Protein AF-A0A8S3VMH8-F1 (afdb_monomer)

Foldseek 3Di:
DVVVVVVVVVVVVVVDPVVVVVVVVVVVVVVVVVVVVVVVVVVVVVVVVVVVVVVVVVVVVVVVVVVVVVVVVVVVCVVCQVVLCVQQVGRDPPDSVVSVVVSVVVVVVVVVVLVVVLVVLVVVLVVLVVVLVVLVVVLVVLVVVLVVLVVVVVVLVCVLCVVPVPDDDPDDDLVVVLVVLVVLLVVLVVVLVVLVVLLVVLVVQLVQLPDPQRARPVPRHGDPDPVVSVVSSVVSVVVNVCSVVSNVVSVVSNVVSVVSSVSSVVCVVSVVVSCCSVVPVNVVSVVVSVVSVVSSVVSVVVSVVSVVVD

pLDDT: mean 81.46, std 13.37, range [35.28, 96.0]

Radius of gyration: 71.58 Å; Cα contacts (8 Å, |Δi|>4): 111; chains: 1; bounding box: 119×49×234 Å

Mean predicted aligned error: 16.76 Å

Sequence (310 aa):
MLLYKEHDLKSTEGTVDISKLKQEIDQLAKDKLELDAKISQLSSEMNRLHLQSSAQAQIDVLKKDKGSKEENIRRLKAKQEDTISYLLGHMPTTNIRTQIDDYVGKQTESVKTLRQEVHQSKNQLSTKEAEKKMISETLRKKEEDLKSKLFYLFITLKILTWKKIFSVCGSQNFDDGLLTFKDKMSQTQDTRGSLLGAEHFFKKYATDLEKDDPCCPLCHREFDTDQEVKELVIELKNKLRMVPAKLQKAEKDLDEFRKKYDSMMQLKPLKENISTLTSKEIPELKTKLKKLNEDIGTLRTTIEEVTILY

Nearest PDB structures (foldseek):
  5gox-assembly1_A  TM=8.127E-01  e=7.895E-09  Homo sapiens
  5gox-assembly1_B  TM=5.719E-01  e=3.401E-09  Homo sapiens
  6ixg-assembly2_B  TM=2.681E-01  e=1.877E-02  Homo sapiens
  5nnv-assembly1_A  TM=3.188E-01  e=2.347E-01  Bacillus subtilis subsp. subtilis str. 168
  8i21-assembly1_A  TM=3.639E-01  e=5.168E-01  Saccharomyces cerevisiae S288C

Structure (mmCIF, N/CA/C/O backbone):
data_AF-A0A8S3VMH8-F1
#
_entry.id   AF-A0A8S3VMH8-F1
#
loop_
_atom_site.group_PDB
_atom_site.id
_atom_site.type_symbol
_atom_site.label_atom_id
_atom_site.label_alt_id
_atom_site.label_comp_id
_atom_site.label_asym_id
_atom_site.label_entity_id
_atom_site.label_seq_id
_atom_site.pdbx_PDB_ins_code
_atom_site.Cartn_x
_atom_site.Cartn_y
_atom_site.Cartn_z
_atom_site.occupancy
_atom_site.B_iso_or_equiv
_atom_site.auth_seq_id
_atom_site.auth_comp_id
_atom_site.auth_asym_id
_atom_site.auth_atom_id
_atom_site.pdbx_PDB_model_num
ATOM 1 N N . MET A 1 1 ? -53.306 -17.664 150.635 1.00 48.81 1 MET A N 1
ATOM 2 C CA . MET A 1 1 ? -52.655 -17.146 149.408 1.00 48.81 1 MET A CA 1
ATOM 3 C C . MET A 1 1 ? -52.487 -18.204 148.303 1.00 48.81 1 MET A C 1
ATOM 5 O O . MET A 1 1 ? -52.435 -17.809 147.150 1.00 48.81 1 MET A O 1
ATOM 9 N N . LEU A 1 2 ? -52.462 -19.516 148.606 1.00 47.84 2 LEU A N 1
ATOM 10 C CA . LEU A 1 2 ? -52.445 -20.590 147.587 1.00 47.84 2 LEU A CA 1
ATOM 11 C C . LEU A 1 2 ? -53.835 -20.897 146.980 1.00 47.84 2 LEU A C 1
ATOM 13 O O . LEU A 1 2 ? -53.952 -21.002 145.768 1.00 47.84 2 LEU A O 1
ATOM 17 N N . LEU A 1 3 ? -54.902 -20.887 147.787 1.00 46.59 3 LEU A N 1
ATOM 18 C CA . LEU A 1 3 ? -56.281 -21.165 147.335 1.00 46.59 3 LEU A CA 1
ATOM 19 C C . LEU A 1 3 ? -56.866 -20.138 146.346 1.00 46.59 3 LEU A C 1
ATOM 21 O O . LEU A 1 3 ? -57.692 -20.484 145.510 1.00 46.59 3 LEU A O 1
ATOM 25 N N . TYR A 1 4 ? -56.431 -18.876 146.414 1.00 51.75 4 TYR A N 1
ATOM 26 C CA . TYR A 1 4 ? -56.925 -17.829 145.509 1.00 51.75 4 TYR A CA 1
ATOM 27 C C . TYR A 1 4 ? -56.328 -17.974 144.100 1.00 51.75 4 TYR A C 1
ATOM 29 O O . TYR A 1 4 ? -57.005 -17.726 143.109 1.00 51.75 4 TYR A O 1
ATOM 37 N N . LYS A 1 5 ? -55.083 -18.464 144.003 1.00 54.38 5 LYS A N 1
ATOM 38 C CA . LYS A 1 5 ? -54.441 -18.746 142.713 1.00 54.38 5 LYS A CA 1
ATOM 39 C C . LYS A 1 5 ? -55.021 -19.986 142.027 1.00 54.38 5 LYS A C 1
ATOM 41 O O . LYS A 1 5 ? -55.099 -19.991 140.808 1.00 54.38 5 LYS A O 1
ATOM 46 N N . GLU A 1 6 ? -55.463 -20.995 142.780 1.00 51.88 6 GLU A N 1
ATOM 47 C CA . GLU A 1 6 ? -56.147 -22.175 142.218 1.00 51.88 6 GLU A CA 1
ATOM 48 C C . GLU A 1 6 ? -57.567 -21.862 141.728 1.00 51.88 6 GLU A C 1
ATOM 50 O O . GLU A 1 6 ? -58.005 -22.421 140.723 1.00 51.88 6 GLU A O 1
ATOM 55 N N . HIS A 1 7 ? -58.281 -20.952 142.400 1.00 54.97 7 HIS A N 1
ATOM 56 C CA . HIS A 1 7 ? -59.616 -20.524 141.977 1.00 54.97 7 HIS A CA 1
ATOM 57 C C . HIS A 1 7 ? -59.572 -19.652 140.714 1.00 54.97 7 HIS A C 1
ATOM 59 O O . HIS A 1 7 ? -60.379 -19.854 139.807 1.00 54.97 7 HIS A O 1
ATOM 65 N N . ASP A 1 8 ? -58.602 -18.738 140.607 1.00 54.25 8 ASP A N 1
ATOM 66 C CA . ASP A 1 8 ? -58.406 -17.959 139.380 1.00 54.25 8 ASP A CA 1
ATOM 67 C C . ASP A 1 8 ? -57.932 -18.837 138.210 1.00 54.25 8 ASP A C 1
ATOM 69 O O . ASP A 1 8 ? -58.420 -18.664 137.094 1.00 54.25 8 ASP A O 1
ATOM 73 N N . LEU A 1 9 ? -57.078 -19.846 138.440 1.00 53.41 9 LEU A N 1
ATOM 74 C CA . LEU A 1 9 ? -56.698 -20.815 137.398 1.00 53.41 9 LEU A CA 1
ATOM 75 C C . LEU A 1 9 ? -57.910 -21.608 136.879 1.00 53.41 9 LEU A C 1
ATOM 77 O O . LEU A 1 9 ? -58.120 -21.670 135.671 1.00 53.41 9 LEU A O 1
ATOM 81 N N . LYS A 1 10 ? -58.766 -22.120 137.775 1.00 54.62 10 LYS A N 1
ATOM 82 C CA . LYS A 1 10 ? -59.996 -22.845 137.397 1.00 54.62 10 LYS A CA 1
ATOM 83 C C . LYS A 1 10 ? -61.040 -21.969 136.701 1.00 54.62 10 LYS A C 1
ATOM 85 O O . LYS A 1 10 ? -61.729 -22.437 135.799 1.00 54.62 10 LYS A O 1
ATOM 90 N N . SER A 1 11 ? -61.171 -20.708 137.114 1.00 51.59 11 SER A N 1
ATOM 91 C CA . SER A 1 11 ? -62.085 -19.741 136.489 1.00 51.59 11 SER A CA 1
ATOM 92 C C . SER A 1 11 ? -61.639 -19.385 135.063 1.00 51.59 11 SER A C 1
ATOM 94 O O . SER A 1 11 ? -62.459 -19.233 134.154 1.00 51.59 11 SER A O 1
ATOM 96 N N . THR A 1 12 ? -60.323 -19.338 134.840 1.00 53.34 12 THR A N 1
ATOM 97 C CA . THR A 1 12 ? -59.737 -19.073 133.519 1.00 53.34 12 THR A CA 1
ATOM 98 C C . THR A 1 12 ? -59.791 -20.311 132.605 1.00 53.34 12 THR A C 1
ATOM 100 O O . THR A 1 12 ? -60.032 -20.177 131.410 1.00 53.34 12 THR A O 1
ATOM 103 N N . GLU A 1 13 ? -59.666 -21.527 133.152 1.00 51.94 13 GLU A N 1
ATOM 104 C CA . GLU A 1 13 ? -59.845 -22.792 132.410 1.00 51.94 13 GLU A CA 1
ATOM 105 C C . GLU A 1 13 ? -61.302 -23.055 131.979 1.00 51.94 13 GLU A C 1
ATOM 107 O O . GLU A 1 13 ? -61.531 -23.736 130.983 1.00 51.94 13 GLU A O 1
ATOM 112 N N . GLY A 1 14 ? -62.296 -22.512 132.695 1.00 53.62 14 GLY A N 1
ATOM 113 C CA . GLY A 1 14 ? -63.722 -22.679 132.375 1.00 53.62 14 GLY A CA 1
ATOM 114 C C . GLY A 1 14 ? -64.309 -21.637 131.415 1.00 53.62 14 GLY A C 1
ATOM 115 O O . GLY A 1 14 ? -65.385 -21.855 130.861 1.00 53.62 14 GLY A O 1
ATOM 116 N N . THR A 1 15 ? -63.630 -20.504 131.214 1.00 52.06 15 THR A N 1
ATOM 117 C CA . THR A 1 15 ? -64.090 -19.406 130.337 1.00 52.06 15 THR A CA 1
ATOM 118 C C . THR A 1 15 ? -63.507 -19.472 128.927 1.00 52.06 15 THR A C 1
ATOM 120 O O . THR A 1 15 ? -64.010 -18.808 128.021 1.00 52.06 15 THR A O 1
ATOM 123 N N . VAL A 1 16 ? -62.493 -20.311 128.715 1.00 53.97 16 VAL A N 1
ATOM 124 C CA . VAL A 1 16 ? -61.847 -20.519 127.421 1.00 53.97 16 VAL A CA 1
ATOM 125 C C . VAL A 1 16 ? -62.053 -21.973 127.004 1.00 53.97 16 VAL A C 1
ATOM 127 O O . VAL A 1 16 ? -61.405 -22.878 127.518 1.00 53.97 16 VAL A O 1
ATOM 130 N N . ASP A 1 17 ? -62.958 -22.213 126.051 1.00 64.38 17 ASP A N 1
ATOM 131 C CA . ASP A 1 17 ? -63.138 -23.533 125.437 1.00 64.38 17 ASP A CA 1
ATOM 132 C C . ASP A 1 17 ? -61.966 -23.804 124.479 1.00 64.38 17 ASP A C 1
ATOM 134 O O . ASP A 1 17 ? -62.010 -23.526 123.277 1.00 64.38 17 ASP A O 1
ATOM 138 N N . ILE A 1 18 ? -60.872 -24.316 125.049 1.00 69.81 18 ILE A N 1
ATOM 139 C CA . ILE A 1 18 ? -59.618 -24.650 124.356 1.00 69.81 18 ILE A CA 1
ATOM 140 C C . ILE A 1 18 ? -59.875 -25.593 123.164 1.00 69.81 18 ILE A C 1
ATOM 142 O O . ILE A 1 18 ? -59.117 -25.580 122.193 1.00 69.81 18 ILE A O 1
ATOM 146 N N . SER A 1 19 ? -60.951 -26.389 123.208 1.00 72.44 19 SER A N 1
ATOM 147 C CA . SER A 1 19 ? -61.346 -27.293 122.125 1.00 72.44 19 SER A CA 1
ATOM 148 C C . SER A 1 19 ? -61.867 -26.530 120.904 1.00 72.44 19 SER A C 1
ATOM 150 O O . SER A 1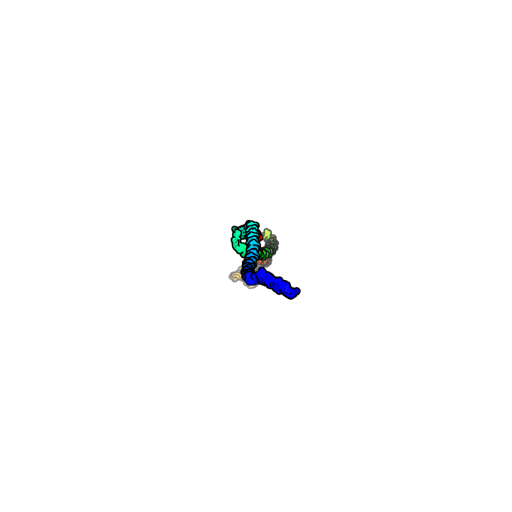 19 ? -61.402 -26.772 119.790 1.00 72.44 19 SER A O 1
ATOM 152 N N . LYS A 1 20 ? -62.760 -25.549 121.102 1.00 76.50 20 LYS A N 1
ATOM 153 C CA . LYS A 1 20 ? -63.252 -24.683 120.015 1.00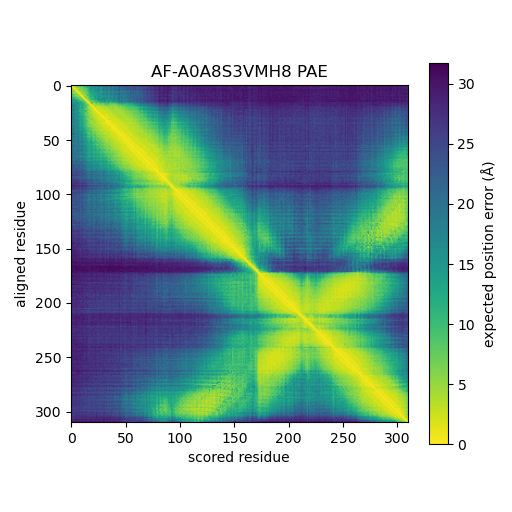 76.50 20 LYS A CA 1
ATOM 154 C C . LYS A 1 20 ? -62.144 -23.839 119.404 1.00 76.50 20 LYS A C 1
ATOM 156 O O . LYS A 1 20 ? -62.047 -23.777 118.185 1.00 76.50 20 LYS A O 1
ATOM 161 N N . LEU A 1 21 ? -61.274 -23.266 120.234 1.00 76.94 21 LEU A N 1
ATOM 162 C CA . LEU A 1 21 ? -60.111 -22.515 119.757 1.00 76.94 21 LEU A CA 1
ATOM 163 C C . LEU A 1 21 ? -59.153 -23.398 118.951 1.00 76.94 21 LEU A C 1
ATOM 165 O O . LEU A 1 21 ? -58.661 -22.957 117.922 1.00 76.94 21 LEU A O 1
ATOM 169 N N . LYS A 1 22 ? -58.920 -24.656 119.352 1.00 79.25 22 LYS A N 1
ATOM 170 C CA . LYS A 1 22 ? -58.145 -25.614 118.542 1.00 79.25 22 LYS A CA 1
ATOM 171 C C . LYS A 1 22 ? -58.797 -25.897 117.194 1.00 79.25 22 LYS A C 1
ATOM 173 O O . LYS A 1 22 ? -58.108 -25.913 116.185 1.00 79.25 22 LYS A O 1
ATOM 178 N N . GLN A 1 23 ? -60.110 -26.094 117.176 1.00 83.06 23 GLN A N 1
ATOM 179 C CA . GLN A 1 23 ? -60.855 -26.378 115.952 1.00 83.06 23 GLN A CA 1
ATOM 180 C C . GLN A 1 23 ? -60.863 -25.173 114.996 1.00 83.06 23 GLN A C 1
ATOM 182 O O . GLN A 1 23 ? -60.741 -25.335 113.785 1.00 83.06 23 GLN A O 1
ATOM 187 N N . GLU A 1 24 ? -60.947 -23.963 115.546 1.00 84.00 24 GLU A N 1
ATOM 188 C CA . GLU A 1 24 ? -60.850 -22.703 114.810 1.00 84.00 24 GLU A CA 1
ATOM 189 C C . GLU A 1 24 ? -59.421 -22.456 114.301 1.00 84.00 24 GLU A C 1
ATOM 191 O O . GLU A 1 24 ? -59.244 -22.056 113.155 1.00 84.00 24 GLU A O 1
ATOM 196 N N . ILE A 1 25 ? -58.395 -22.792 115.093 1.00 83.62 25 ILE A N 1
ATOM 197 C CA . ILE A 1 25 ? -56.987 -22.789 114.666 1.00 83.62 25 ILE A CA 1
ATOM 198 C C . ILE A 1 25 ? -56.756 -23.790 113.526 1.00 83.62 25 ILE A C 1
ATOM 200 O O . ILE A 1 25 ? -56.091 -23.442 112.555 1.00 83.62 25 ILE A O 1
ATOM 204 N N . ASP A 1 26 ? -57.314 -24.999 113.604 1.00 85.25 26 ASP A N 1
ATOM 205 C CA . ASP A 1 26 ? -57.190 -26.016 112.553 1.00 85.25 26 ASP A CA 1
ATOM 206 C C . ASP A 1 26 ? -57.908 -25.594 111.264 1.00 85.25 26 ASP A C 1
ATOM 208 O O . ASP A 1 26 ? -57.400 -25.821 110.161 1.00 85.25 26 ASP A O 1
ATOM 212 N N . GLN A 1 27 ? -59.072 -24.948 111.386 1.00 87.31 27 GLN A N 1
ATOM 213 C CA . GLN A 1 27 ? -59.798 -24.410 110.240 1.00 87.31 27 GLN A CA 1
ATOM 214 C C . GLN A 1 27 ? -59.041 -23.238 109.608 1.00 87.31 27 GLN A C 1
ATOM 216 O O . GLN A 1 27 ? -58.803 -23.250 108.405 1.00 87.31 27 GLN A O 1
ATOM 221 N N . LEU A 1 28 ? -58.562 -22.287 110.413 1.00 87.75 28 LEU A N 1
ATOM 222 C CA . LEU A 1 28 ? -57.719 -21.185 109.947 1.00 87.75 28 LEU A CA 1
ATOM 223 C C . LEU A 1 28 ? -56.406 -21.687 109.330 1.00 87.75 28 LEU A C 1
ATOM 225 O O . LEU A 1 28 ? -55.914 -21.097 108.371 1.00 87.75 28 LEU A O 1
ATOM 229 N N . ALA A 1 29 ? -55.837 -22.784 109.836 1.0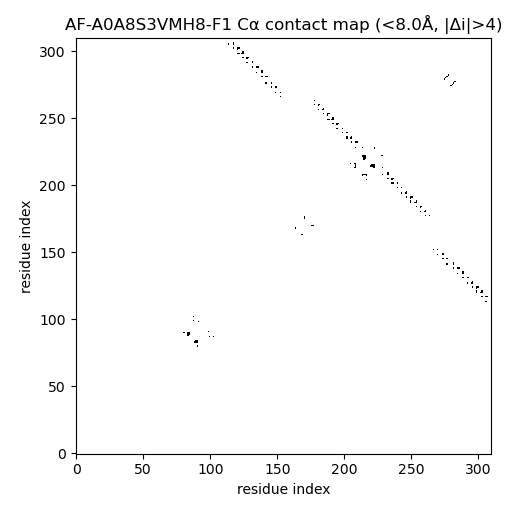0 86.81 29 ALA A N 1
ATOM 230 C CA . ALA A 1 29 ? -54.648 -23.410 109.264 1.00 86.81 29 ALA A CA 1
ATOM 231 C C . ALA A 1 29 ? -54.934 -24.056 107.899 1.00 86.81 29 ALA A C 1
ATOM 233 O O . ALA A 1 29 ? -54.113 -23.932 106.987 1.00 86.81 29 ALA A O 1
ATOM 234 N N . LYS A 1 30 ? -56.095 -24.701 107.727 1.00 90.88 30 LYS A N 1
ATOM 235 C CA . LYS A 1 30 ? -56.553 -25.203 106.420 1.00 90.88 30 LYS A CA 1
ATOM 236 C C . LYS A 1 30 ? -56.818 -24.072 105.435 1.00 90.88 30 LYS A C 1
ATOM 238 O O . LYS A 1 30 ? -56.320 -24.129 104.314 1.00 90.88 30 LYS A O 1
ATOM 243 N N . ASP A 1 31 ? -57.530 -23.038 105.866 1.00 90.69 31 ASP A N 1
ATOM 244 C CA . ASP A 1 31 ? -57.841 -21.879 105.032 1.00 90.69 31 ASP A CA 1
ATOM 245 C C . ASP A 1 31 ? -56.552 -21.158 104.615 1.00 90.69 31 ASP A C 1
ATOM 247 O O . ASP A 1 31 ? -56.398 -20.769 103.458 1.00 90.69 31 ASP A O 1
ATOM 251 N N . LYS A 1 32 ? -55.569 -21.059 105.522 1.00 91.56 32 LYS A N 1
ATOM 252 C CA . LYS A 1 32 ? -54.227 -20.559 105.208 1.00 91.56 32 LYS A CA 1
ATOM 253 C C . LYS A 1 32 ? -53.547 -21.400 104.126 1.00 91.56 32 LYS A C 1
ATOM 255 O O . LYS A 1 32 ? -53.026 -20.828 103.176 1.00 91.56 32 LYS A O 1
ATOM 260 N N . LEU A 1 33 ? -53.563 -22.731 104.239 1.00 91.88 33 LEU A N 1
ATOM 261 C CA . LEU A 1 33 ? -52.960 -23.618 103.236 1.00 91.88 33 LEU A CA 1
ATOM 262 C C . LEU A 1 33 ? -53.634 -23.484 101.861 1.00 91.88 33 LEU A C 1
ATOM 264 O O . LEU A 1 33 ? -52.945 -23.460 100.842 1.00 91.88 33 LEU A O 1
ATOM 268 N N . GLU A 1 34 ? -54.963 -23.365 101.814 1.00 92.56 34 GLU A N 1
ATOM 269 C CA . GLU A 1 34 ? -55.688 -23.134 100.558 1.00 92.56 34 GLU A CA 1
ATOM 270 C C . GLU A 1 34 ? -55.386 -21.762 99.948 1.00 92.56 34 GLU A C 1
ATOM 272 O O . GLU A 1 34 ? -55.219 -21.644 98.730 1.00 92.56 34 GLU A O 1
ATOM 277 N N . LEU A 1 35 ? -55.313 -20.719 100.777 1.00 92.06 35 LEU A N 1
ATOM 278 C CA . LEU A 1 35 ? -54.954 -19.375 100.333 1.00 92.06 35 LEU A CA 1
ATOM 279 C C . LEU A 1 35 ? -53.507 -19.328 99.831 1.00 92.06 35 LEU A C 1
ATOM 281 O O . LEU A 1 35 ? -53.274 -18.767 98.763 1.00 92.06 35 LEU A O 1
ATOM 285 N N . ASP A 1 36 ? -52.564 -19.978 100.514 1.00 92.31 36 ASP A N 1
ATOM 286 C CA . ASP A 1 36 ? -51.167 -20.090 100.076 1.00 92.31 36 ASP A CA 1
ATOM 287 C C . ASP A 1 36 ? -51.059 -20.836 98.730 1.00 92.31 36 ASP A C 1
ATOM 289 O O . ASP A 1 36 ? -50.327 -20.407 97.831 1.00 92.31 36 ASP A O 1
ATOM 293 N N . ALA A 1 37 ? -51.843 -21.904 98.529 1.00 92.00 37 ALA A N 1
ATOM 294 C CA . ALA A 1 37 ? -51.912 -22.617 97.251 1.00 92.00 37 ALA A CA 1
ATOM 295 C C . ALA A 1 37 ? -52.479 -21.734 96.121 1.00 92.00 37 ALA A C 1
ATOM 297 O O . ALA A 1 37 ? -51.910 -21.687 95.026 1.00 92.00 37 ALA A O 1
ATOM 298 N N . LYS A 1 38 ? -53.555 -20.978 96.391 1.00 93.50 38 LYS A N 1
ATOM 299 C CA . LYS A 1 38 ? -54.124 -20.004 95.440 1.00 93.50 38 LYS A CA 1
ATOM 300 C C . LYS A 1 38 ? -53.142 -18.880 95.116 1.00 93.50 38 LYS A C 1
ATOM 302 O O . LYS A 1 38 ? -53.016 -18.517 93.950 1.00 93.50 38 LYS A O 1
ATOM 307 N N . ILE A 1 39 ? -52.419 -18.355 96.106 1.00 92.25 39 ILE A N 1
ATOM 308 C CA . ILE A 1 39 ? -51.381 -17.332 95.908 1.00 92.25 39 ILE A CA 1
ATOM 309 C C . ILE A 1 39 ? -50.262 -17.877 95.018 1.00 92.25 39 ILE A C 1
ATOM 311 O O . ILE A 1 39 ? -49.816 -17.181 94.104 1.00 92.25 39 ILE A O 1
ATOM 315 N N . SER A 1 40 ? -49.835 -19.123 95.234 1.00 92.94 40 SER A N 1
ATOM 316 C CA . SER A 1 40 ? -48.813 -19.768 94.405 1.00 92.94 40 SER A CA 1
ATOM 317 C C . SER A 1 40 ? -49.269 -19.930 92.949 1.00 92.94 40 SER A C 1
ATOM 319 O O . SER A 1 40 ? -48.539 -19.567 92.022 1.00 92.94 40 SER A O 1
ATOM 321 N N . GLN A 1 41 ? -50.510 -20.382 92.731 1.00 93.62 41 GLN A N 1
ATOM 322 C CA . GLN A 1 41 ? -51.092 -20.506 91.392 1.00 93.62 41 GLN A CA 1
ATOM 323 C C . GLN A 1 41 ? -51.222 -19.144 90.697 1.00 93.62 41 GLN A C 1
ATOM 325 O O . GLN A 1 41 ? -50.772 -18.993 89.560 1.00 93.62 41 GLN A O 1
ATOM 330 N N . LEU A 1 42 ? -51.769 -18.140 91.388 1.00 93.06 42 LEU A N 1
ATOM 331 C CA . LEU A 1 42 ? -51.895 -16.777 90.865 1.00 93.06 42 LEU A CA 1
ATOM 332 C C . LEU A 1 42 ? -50.527 -16.163 90.551 1.00 93.06 42 LEU A C 1
ATOM 334 O O . LEU A 1 42 ? -50.380 -15.498 89.532 1.00 93.06 42 LEU A O 1
ATOM 338 N N . SER A 1 43 ? -49.503 -16.428 91.365 1.00 92.31 43 SER A N 1
ATOM 339 C CA . SER A 1 43 ? -48.131 -15.965 91.107 1.00 92.31 43 SER A CA 1
ATOM 340 C C . SER A 1 43 ? -47.535 -16.610 89.851 1.00 92.31 43 SER A C 1
ATOM 342 O O . SER A 1 43 ? -46.859 -15.944 89.066 1.00 92.31 43 SER A O 1
ATOM 344 N N . SER A 1 44 ? -47.808 -17.897 89.622 1.00 92.25 44 SER A N 1
ATOM 345 C CA . SER A 1 44 ? -47.405 -18.604 88.400 1.00 92.25 44 SER A CA 1
ATOM 346 C C . SER A 1 44 ? -48.108 -18.043 87.158 1.00 92.25 44 SER A C 1
ATOM 348 O O . SER A 1 44 ? -47.463 -17.761 86.144 1.00 92.25 44 SER A O 1
ATOM 350 N N . GLU A 1 45 ? -49.418 -17.795 87.244 1.00 94.12 45 GLU A N 1
ATOM 351 C CA . GLU A 1 45 ? -50.180 -17.160 86.166 1.00 94.12 45 GLU A CA 1
ATOM 352 C C . GLU A 1 45 ? -49.716 -15.726 85.895 1.00 94.12 45 GLU A C 1
ATOM 354 O O . GLU A 1 45 ? -49.560 -15.357 84.731 1.00 94.12 45 GLU A O 1
ATOM 359 N N . MET A 1 46 ? -49.416 -14.954 86.943 1.00 93.44 46 MET A N 1
ATOM 360 C CA . MET A 1 46 ? -48.852 -13.605 86.853 1.00 93.44 46 MET A CA 1
ATOM 361 C C . MET A 1 46 ? -47.509 -13.621 86.114 1.00 93.44 46 MET A C 1
ATOM 363 O O . MET A 1 46 ? -47.298 -12.838 85.189 1.00 93.44 46 MET A O 1
ATOM 367 N N . ASN A 1 47 ? -46.617 -14.555 86.454 1.00 93.25 47 ASN A N 1
ATOM 368 C CA . ASN A 1 47 ? -45.338 -14.718 85.762 1.00 93.25 47 ASN A CA 1
ATOM 369 C C . ASN A 1 47 ? -45.529 -15.100 84.289 1.00 93.25 47 ASN A C 1
ATOM 371 O O . ASN A 1 47 ? -44.876 -14.531 83.411 1.00 93.25 47 ASN A O 1
ATOM 375 N N . ARG A 1 48 ? -46.457 -16.016 83.990 1.00 93.56 48 ARG A N 1
ATOM 376 C CA . ARG A 1 48 ? -46.789 -16.386 82.607 1.00 93.56 48 ARG A CA 1
ATOM 377 C C . ARG A 1 48 ? -47.335 -15.192 81.819 1.00 93.56 48 ARG A C 1
ATOM 379 O O . ARG A 1 48 ? -46.916 -14.979 80.682 1.00 93.56 48 ARG A O 1
ATOM 386 N N . LEU A 1 49 ? -48.219 -14.399 82.424 1.00 94.38 49 LEU A N 1
ATOM 387 C CA . LEU A 1 49 ? -48.752 -13.169 81.835 1.00 94.38 49 LEU A CA 1
ATOM 388 C C . LEU A 1 49 ? -47.650 -12.134 81.596 1.00 94.38 49 LEU A C 1
ATOM 390 O O . LEU A 1 49 ? -47.629 -11.512 80.537 1.00 94.38 49 LEU A O 1
ATOM 394 N N . HIS A 1 50 ? -46.699 -11.985 82.519 1.00 93.31 50 HIS A N 1
ATOM 395 C CA . HIS A 1 50 ? -45.539 -11.116 82.320 1.00 93.31 50 HIS A CA 1
ATOM 396 C C . HIS A 1 50 ? -44.670 -11.563 81.139 1.00 93.31 50 HIS A C 1
ATOM 398 O O . HIS A 1 50 ? -44.312 -10.727 80.306 1.00 93.31 50 HIS A O 1
ATOM 404 N N . LEU A 1 51 ? -44.374 -12.862 81.012 1.00 93.62 51 LEU A N 1
ATOM 405 C CA . LEU A 1 51 ? -43.652 -13.398 79.851 1.00 93.62 51 LEU A CA 1
ATOM 406 C C . LEU A 1 51 ? -44.415 -13.157 78.543 1.00 93.62 51 LEU A C 1
ATOM 408 O O . LEU A 1 51 ? -43.821 -12.715 77.560 1.00 93.62 51 LEU A O 1
ATOM 412 N N . GLN A 1 52 ? -45.725 -13.407 78.533 1.00 94.56 52 GLN A N 1
ATOM 413 C CA . GLN A 1 52 ? -46.565 -13.181 77.358 1.00 94.56 52 GLN A CA 1
ATOM 414 C C . GLN A 1 52 ? -46.619 -11.696 76.977 1.00 94.56 52 GLN A C 1
ATOM 416 O O . GLN A 1 52 ? -46.503 -11.365 75.800 1.00 94.56 52 GLN A O 1
ATOM 421 N N . SER A 1 53 ? -46.743 -10.801 77.958 1.00 94.56 53 SER A N 1
ATOM 422 C CA . SER A 1 53 ? -46.735 -9.350 77.749 1.00 94.56 53 SER A CA 1
ATOM 423 C C . SER A 1 53 ? -45.397 -8.871 77.176 1.00 94.56 53 SER A C 1
ATOM 425 O O . SER A 1 53 ? -45.368 -8.108 76.211 1.00 94.56 53 SER A O 1
ATOM 427 N N . SER A 1 54 ? -44.279 -9.398 77.687 1.00 93.69 54 SER A N 1
ATOM 428 C CA . SER A 1 54 ? -42.940 -9.127 77.149 1.00 93.69 54 SER A CA 1
ATOM 429 C C . SER A 1 54 ? -42.791 -9.605 75.697 1.00 93.69 54 SER A C 1
ATOM 431 O O . SER A 1 54 ? -42.335 -8.852 74.836 1.00 93.69 54 SER A O 1
ATOM 433 N N . ALA A 1 55 ? -43.245 -10.825 75.388 1.00 93.69 55 ALA A N 1
ATOM 434 C CA . ALA A 1 55 ? -43.235 -11.354 74.025 1.00 93.69 55 ALA A CA 1
ATOM 435 C C . ALA A 1 55 ? -44.126 -10.533 73.077 1.00 93.69 55 ALA A C 1
ATOM 437 O O . ALA A 1 55 ? -43.733 -10.248 71.945 1.00 93.69 55 ALA A O 1
ATOM 438 N N . GLN A 1 56 ? -45.299 -10.099 73.543 1.00 94.88 56 GLN A N 1
ATOM 439 C CA . GLN A 1 56 ? -46.202 -9.250 72.770 1.00 94.88 56 GLN A CA 1
ATOM 440 C C . GLN A 1 56 ? -45.559 -7.894 72.456 1.00 94.88 56 GLN A C 1
ATOM 442 O O . GLN A 1 56 ? -45.566 -7.470 71.301 1.00 94.88 56 GLN A O 1
ATOM 447 N N . ALA A 1 57 ? -44.913 -7.266 73.443 1.00 94.81 57 ALA A N 1
ATOM 448 C CA . ALA A 1 57 ? -44.170 -6.028 73.233 1.00 94.81 57 ALA A CA 1
ATOM 449 C C . ALA A 1 57 ? -43.049 -6.201 72.190 1.00 94.81 57 ALA A C 1
ATOM 451 O O . ALA A 1 57 ? -42.879 -5.344 71.322 1.00 94.81 57 ALA A O 1
ATOM 452 N N . GLN A 1 58 ? -42.321 -7.326 72.210 1.00 95.19 58 GLN A N 1
ATOM 453 C CA . GLN A 1 58 ? -41.307 -7.629 71.190 1.00 95.19 58 GLN A CA 1
ATOM 454 C C . GLN A 1 58 ? -41.912 -7.795 69.790 1.00 95.19 58 GLN A C 1
ATOM 456 O O . GLN A 1 58 ? -41.366 -7.272 68.818 1.00 95.19 58 GLN A O 1
ATOM 461 N N . ILE A 1 59 ? -43.052 -8.482 69.671 1.00 96.00 59 ILE A N 1
ATOM 462 C CA . ILE A 1 59 ? -43.768 -8.630 68.397 1.00 96.00 59 ILE A CA 1
ATOM 463 C C . ILE A 1 59 ? -44.194 -7.264 67.857 1.00 96.00 59 ILE A C 1
ATOM 465 O O . ILE A 1 59 ? -44.047 -7.009 66.661 1.00 96.00 59 ILE A O 1
ATOM 469 N N . ASP A 1 60 ? -44.698 -6.381 68.715 1.00 95.31 60 ASP A N 1
ATOM 470 C CA . ASP A 1 60 ? -45.160 -5.057 68.302 1.00 95.31 60 ASP A CA 1
ATOM 471 C C . ASP A 1 60 ? -43.997 -4.175 67.829 1.00 95.31 60 ASP A C 1
ATOM 473 O O . ASP A 1 60 ? -44.109 -3.503 66.798 1.00 95.31 60 ASP A O 1
ATOM 477 N N . VAL A 1 61 ? -42.840 -4.258 68.498 1.00 95.50 61 VAL A N 1
ATOM 478 C CA . VAL A 1 61 ? -41.595 -3.628 68.030 1.00 95.50 61 VAL A CA 1
ATOM 479 C C . VAL A 1 61 ? -41.196 -4.174 66.657 1.00 95.50 61 VAL A C 1
ATOM 481 O O . VAL A 1 61 ? -40.994 -3.389 65.731 1.00 95.50 61 VAL A O 1
ATOM 484 N N . LEU A 1 62 ? -41.150 -5.499 66.477 1.00 96.00 62 LEU A N 1
ATOM 485 C CA . LEU A 1 62 ? -40.769 -6.125 65.203 1.00 96.00 62 LEU A CA 1
ATOM 486 C C . LEU A 1 62 ? -41.748 -5.805 64.065 1.00 96.00 62 LEU A C 1
ATOM 488 O O . LEU A 1 62 ? -41.322 -5.593 62.930 1.00 96.00 62 LEU A O 1
ATOM 492 N N . LYS A 1 63 ? -43.055 -5.733 64.342 1.00 95.88 63 LYS A N 1
ATOM 493 C CA . LYS A 1 63 ? -44.072 -5.330 63.357 1.00 95.88 63 LYS A CA 1
ATOM 494 C C . LYS A 1 63 ? -43.879 -3.887 62.913 1.00 95.88 63 LYS A C 1
ATOM 496 O O . LYS A 1 63 ? -43.941 -3.609 61.715 1.00 95.88 63 LYS A O 1
ATOM 501 N N . LYS A 1 64 ? -43.621 -2.978 63.858 1.00 95.88 64 LYS A N 1
ATOM 502 C CA . LYS A 1 64 ? -43.322 -1.577 63.547 1.00 95.88 64 LYS A CA 1
ATOM 503 C C . LYS A 1 64 ? -42.049 -1.463 62.708 1.00 95.88 64 LYS A C 1
ATOM 505 O O . LYS A 1 64 ? -42.034 -0.728 61.721 1.00 95.88 64 LYS A O 1
ATOM 510 N N . ASP A 1 65 ? -41.019 -2.228 63.056 1.00 95.50 65 ASP A N 1
ATOM 511 C CA . ASP A 1 65 ? -39.742 -2.239 62.341 1.00 95.50 65 ASP A CA 1
ATOM 512 C C . ASP A 1 65 ? -39.890 -2.798 60.916 1.00 95.50 65 ASP A C 1
ATOM 514 O O . ASP A 1 65 ? -39.393 -2.209 59.954 1.00 95.50 65 ASP A O 1
ATOM 518 N N . LYS A 1 66 ? -40.669 -3.876 60.749 1.00 95.88 66 LYS A N 1
ATOM 519 C CA . LYS A 1 66 ? -41.057 -4.417 59.439 1.00 95.88 66 LYS A CA 1
ATOM 520 C C . LYS A 1 66 ? -41.779 -3.366 58.594 1.00 95.88 66 LYS A C 1
ATOM 522 O O . LYS A 1 66 ? -41.372 -3.137 57.459 1.00 95.88 66 LYS A O 1
ATOM 527 N N . GLY A 1 67 ? -42.802 -2.707 59.143 1.00 94.88 67 GLY A N 1
ATOM 528 C CA . GLY A 1 67 ? -43.558 -1.677 58.425 1.00 94.88 67 GLY A CA 1
ATOM 529 C C . GLY A 1 67 ? -42.682 -0.496 57.999 1.00 94.88 67 GLY A C 1
ATOM 530 O O . GLY A 1 67 ? -42.760 -0.047 56.858 1.00 94.88 67 GLY A O 1
ATOM 531 N N . SER A 1 68 ? -41.781 -0.048 58.879 1.00 95.25 68 SER A N 1
ATOM 532 C CA . SER A 1 68 ? -40.784 0.986 58.568 1.00 95.25 68 SER A CA 1
ATOM 533 C C . SER A 1 68 ? -39.857 0.562 57.421 1.00 95.25 68 SER A C 1
ATOM 535 O O . SER A 1 68 ? -39.627 1.323 56.479 1.00 95.25 68 SER A O 1
ATOM 537 N N . LYS A 1 69 ? -39.361 -0.682 57.440 1.00 94.81 69 LYS A N 1
ATOM 538 C CA . LYS A 1 69 ? -38.508 -1.223 56.371 1.00 94.81 69 LYS A CA 1
ATOM 539 C C . LYS A 1 69 ? -39.253 -1.372 55.043 1.00 94.81 69 LYS A C 1
ATOM 541 O O . LYS A 1 69 ? -38.699 -1.003 54.012 1.00 94.81 69 LYS A O 1
ATOM 546 N N . GLU A 1 70 ? -40.491 -1.858 55.047 1.00 92.50 70 GLU A N 1
ATOM 547 C CA . GLU A 1 70 ? -41.325 -1.972 53.839 1.00 92.50 70 GLU A CA 1
ATOM 548 C C . GLU A 1 70 ? -41.630 -0.606 53.216 1.00 92.50 70 GLU A C 1
ATOM 550 O O . GLU A 1 70 ? -41.603 -0.448 51.994 1.00 92.50 70 GLU A O 1
ATOM 555 N N . GLU A 1 71 ? -41.886 0.397 54.052 1.00 93.44 71 GLU A N 1
ATOM 556 C CA . GLU A 1 71 ? -42.107 1.771 53.619 1.00 93.44 71 GLU A CA 1
ATOM 557 C C . GLU A 1 71 ? -40.834 2.392 53.023 1.00 93.44 71 GLU A C 1
ATOM 559 O O . GLU A 1 71 ? -40.874 2.983 51.943 1.00 93.44 71 GLU A O 1
ATOM 564 N N . ASN A 1 72 ? -39.678 2.176 53.656 1.00 93.56 72 ASN A N 1
ATOM 565 C CA . ASN A 1 72 ? -38.387 2.592 53.106 1.00 93.56 72 ASN A CA 1
ATOM 566 C C . ASN A 1 72 ? -38.094 1.921 51.756 1.00 93.56 72 ASN A C 1
ATOM 568 O O . ASN A 1 72 ? -37.650 2.591 50.824 1.00 93.56 72 ASN A O 1
ATOM 572 N N . ILE A 1 73 ? -38.383 0.621 51.617 1.00 88.06 73 ILE A N 1
ATOM 573 C CA . ILE A 1 73 ? -38.242 -0.100 50.344 1.00 88.06 73 ILE A CA 1
ATOM 574 C C . ILE A 1 73 ? -39.150 0.515 49.275 1.00 88.06 73 ILE A C 1
ATOM 576 O O . ILE A 1 73 ? -38.690 0.737 48.157 1.00 88.06 73 ILE A O 1
ATOM 580 N N . ARG A 1 74 ? -40.413 0.823 49.597 1.00 88.69 74 ARG A N 1
ATOM 581 C CA . ARG A 1 74 ? -41.336 1.473 48.653 1.00 88.69 74 ARG A CA 1
ATOM 582 C C . ARG A 1 74 ? -40.834 2.839 48.202 1.00 88.69 74 ARG A C 1
ATOM 584 O O . ARG A 1 74 ? -40.802 3.088 47.000 1.00 88.69 74 ARG A O 1
ATOM 591 N N . ARG A 1 75 ? -40.377 3.689 49.127 1.00 92.12 75 ARG A N 1
ATOM 592 C CA . ARG A 1 75 ? -39.823 5.011 48.782 1.00 92.12 75 ARG A CA 1
ATOM 593 C C . ARG A 1 75 ? -38.579 4.910 47.909 1.00 92.12 75 ARG A C 1
ATOM 595 O O . ARG A 1 75 ? -38.462 5.661 46.948 1.00 92.12 75 ARG A O 1
ATOM 602 N N . LEU A 1 76 ? -37.669 3.985 48.220 1.00 88.00 76 LEU A N 1
ATOM 603 C CA . LEU A 1 76 ? -36.470 3.748 47.410 1.00 88.00 76 LEU A CA 1
ATOM 604 C C . LEU A 1 76 ? -36.812 3.205 46.020 1.00 88.00 76 LEU A C 1
ATOM 606 O O . LEU A 1 76 ? -36.187 3.610 45.050 1.00 88.00 76 LEU A O 1
ATOM 610 N N . LYS A 1 77 ? -37.804 2.314 45.903 1.00 85.56 77 LYS A N 1
ATOM 611 C CA . LYS A 1 77 ? -38.264 1.828 44.596 1.00 85.56 77 LYS A CA 1
ATOM 612 C C . LYS A 1 77 ? -38.850 2.960 43.760 1.00 85.56 77 LYS A C 1
ATOM 614 O O . LYS A 1 77 ? -38.380 3.153 42.652 1.00 85.56 77 LYS A O 1
ATOM 619 N N . ALA A 1 78 ? -39.788 3.731 44.312 1.00 87.31 78 ALA A N 1
ATOM 620 C CA . ALA A 1 78 ? -40.440 4.831 43.598 1.00 87.31 78 ALA A CA 1
ATOM 621 C C . ALA A 1 78 ? -39.443 5.914 43.158 1.00 87.31 78 ALA A C 1
ATOM 623 O O . ALA A 1 78 ? -39.508 6.414 42.044 1.00 87.31 78 ALA A O 1
ATOM 624 N N . LYS A 1 79 ? -38.470 6.253 44.013 1.00 90.38 79 LYS A N 1
ATOM 625 C CA . LYS A 1 79 ? -37.463 7.273 43.694 1.00 90.38 79 LYS A CA 1
ATOM 626 C C . LYS A 1 79 ? -36.493 6.841 42.582 1.00 90.38 79 LYS A C 1
ATOM 628 O O . LYS A 1 79 ? -35.950 7.701 41.894 1.00 90.38 79 LYS A O 1
ATOM 633 N N . GLN A 1 80 ? -36.263 5.541 42.406 1.00 86.88 80 GLN A N 1
ATOM 634 C CA . GLN A 1 80 ? -35.344 4.998 41.400 1.00 86.88 80 GLN A CA 1
ATOM 635 C C . GLN A 1 80 ? -36.069 4.379 40.196 1.00 86.88 80 GLN A C 1
ATOM 637 O O . GLN A 1 80 ? -35.404 3.911 39.273 1.00 86.88 80 GLN A O 1
ATOM 642 N N . GLU A 1 81 ? -37.402 4.368 40.197 1.00 86.69 81 GLU A N 1
ATOM 643 C CA . GLU A 1 81 ? -38.233 3.703 39.193 1.00 86.69 81 GLU A CA 1
ATOM 644 C C . GLU A 1 81 ? -37.968 4.237 37.788 1.00 86.69 81 GLU A C 1
ATOM 646 O O . GLU A 1 81 ? -37.718 3.442 36.883 1.00 86.69 81 GLU A O 1
ATOM 651 N N . ASP A 1 82 ? -37.919 5.560 37.628 1.00 88.44 82 ASP A N 1
ATOM 652 C CA . ASP A 1 82 ? -37.635 6.199 36.341 1.00 88.44 82 ASP A CA 1
ATOM 653 C C . ASP A 1 82 ? -36.246 5.814 35.820 1.00 88.44 82 ASP A C 1
ATOM 655 O O . ASP A 1 82 ? -36.089 5.429 34.664 1.00 88.44 82 ASP A O 1
ATOM 659 N N . THR A 1 83 ? -35.228 5.847 36.685 1.00 86.75 83 THR A N 1
ATOM 660 C CA . THR A 1 83 ? -33.844 5.521 36.313 1.00 86.75 83 THR A CA 1
ATOM 661 C C . THR A 1 83 ? -33.691 4.052 35.930 1.00 86.75 83 THR A C 1
ATOM 663 O O . THR A 1 83 ? -33.040 3.730 34.938 1.00 86.75 83 THR A O 1
ATOM 666 N N . ILE A 1 84 ? -34.275 3.143 36.712 1.00 86.94 84 ILE A N 1
ATOM 667 C CA . ILE A 1 84 ? -34.196 1.704 36.441 1.00 86.94 84 ILE A CA 1
ATOM 668 C C . ILE A 1 84 ? -35.002 1.365 35.187 1.00 86.94 84 ILE A C 1
ATOM 670 O O . ILE A 1 84 ? -34.520 0.602 34.353 1.00 86.94 84 ILE A O 1
ATOM 674 N N . SER A 1 85 ? -36.177 1.970 35.008 1.00 87.69 85 SER A N 1
ATOM 675 C CA . SER A 1 85 ? -36.997 1.783 33.808 1.00 87.69 85 SER A CA 1
ATOM 676 C C . SER A 1 85 ? -36.325 2.358 32.564 1.00 87.69 85 SER A C 1
ATOM 678 O O . SER A 1 85 ? -36.417 1.756 31.502 1.00 87.69 85 SER A O 1
ATOM 680 N N . TYR A 1 86 ? -35.584 3.461 32.686 1.00 87.56 86 TYR A N 1
ATOM 681 C CA . TYR A 1 86 ? -34.763 3.992 31.598 1.00 87.56 86 TYR A CA 1
ATOM 682 C C . TYR A 1 86 ? -33.639 3.024 31.193 1.00 87.56 86 TYR A C 1
ATOM 684 O O . TYR A 1 86 ? -33.409 2.810 30.006 1.00 87.56 86 TYR A O 1
ATOM 692 N N . LEU A 1 87 ? -32.954 2.407 32.163 1.00 86.25 87 LEU A N 1
ATOM 693 C CA . LEU A 1 87 ? -31.825 1.504 31.898 1.00 86.25 87 LEU A CA 1
ATOM 694 C C . LEU A 1 87 ? -32.256 0.105 31.428 1.00 86.25 87 LEU A C 1
ATOM 696 O O . LEU A 1 87 ? -31.642 -0.457 30.525 1.00 86.25 87 LEU A O 1
ATOM 700 N N . LEU A 1 88 ? -33.278 -0.478 32.060 1.00 85.50 88 LEU A N 1
ATOM 701 C CA . LEU A 1 88 ? -33.716 -1.865 31.844 1.00 85.50 88 LEU A CA 1
ATOM 702 C C . LEU A 1 88 ? -35.001 -1.978 31.006 1.00 85.50 88 LEU A C 1
ATOM 704 O O . LEU A 1 88 ? -35.469 -3.089 30.749 1.00 85.50 88 LEU A O 1
ATOM 708 N N . GLY A 1 89 ? -35.627 -0.858 30.639 1.00 85.00 89 GLY A N 1
ATOM 709 C CA . GLY A 1 89 ? -36.920 -0.808 29.945 1.00 85.00 89 GLY A CA 1
ATOM 710 C C . GLY A 1 89 ? -38.137 -1.141 30.819 1.00 85.00 89 GLY A C 1
ATOM 711 O O . GLY A 1 89 ? -39.268 -1.001 30.364 1.00 85.00 89 GLY A O 1
ATOM 712 N N . HIS A 1 90 ? -37.929 -1.601 32.057 1.00 83.94 90 HIS A N 1
ATOM 713 C CA . HIS A 1 90 ? -38.983 -1.955 33.008 1.00 83.94 90 HIS A CA 1
ATOM 714 C C . HIS A 1 90 ? -38.449 -1.966 34.451 1.00 83.94 90 HIS A C 1
ATOM 716 O O . HIS A 1 90 ? -37.246 -2.126 34.667 1.00 83.94 90 HIS A O 1
ATOM 722 N N . MET A 1 91 ? -39.341 -1.845 35.441 1.00 81.19 91 MET A N 1
ATOM 723 C CA . MET A 1 91 ? -39.004 -1.964 36.865 1.00 81.19 91 MET A CA 1
ATOM 724 C C . MET A 1 91 ? -39.133 -3.426 37.336 1.00 81.19 91 MET A C 1
ATOM 726 O O . MET A 1 91 ? -40.248 -3.958 37.383 1.00 81.19 91 MET A O 1
ATOM 730 N N . PRO A 1 92 ? -38.037 -4.102 37.726 1.00 81.12 92 PRO A N 1
ATOM 731 C CA . PRO A 1 92 ? -38.104 -5.493 38.154 1.00 81.12 92 PRO A CA 1
ATOM 732 C C . PRO A 1 92 ? -38.805 -5.643 39.509 1.00 81.12 92 PRO A C 1
ATOM 734 O O . PRO A 1 92 ? -38.523 -4.929 40.476 1.00 81.12 92 PRO A O 1
ATOM 737 N N . THR A 1 93 ? -39.692 -6.630 39.623 1.00 77.69 93 THR A N 1
ATOM 738 C CA . THR A 1 93 ? -40.437 -6.911 40.863 1.00 77.69 93 THR A CA 1
ATOM 739 C C . THR A 1 93 ? -39.589 -7.647 41.906 1.00 77.69 93 THR A C 1
ATOM 741 O O . THR A 1 93 ? -39.729 -7.388 43.107 1.00 77.69 93 THR A O 1
ATOM 744 N N . THR A 1 94 ? -38.649 -8.486 41.458 1.00 78.88 94 THR A N 1
ATOM 745 C CA . THR A 1 94 ? -37.706 -9.266 42.281 1.00 78.88 94 THR A CA 1
ATOM 746 C C . THR A 1 94 ? -36.301 -9.268 41.672 1.00 78.88 94 THR A C 1
ATOM 748 O O . THR A 1 94 ? -36.155 -9.146 40.461 1.00 78.88 94 THR A O 1
ATOM 751 N N . ASN A 1 95 ? -35.264 -9.445 42.500 1.00 82.94 95 ASN A N 1
ATOM 752 C CA . ASN A 1 95 ? -33.859 -9.573 42.069 1.00 82.94 95 ASN A CA 1
ATOM 753 C C . ASN A 1 95 ? -33.317 -8.398 41.226 1.00 82.94 95 ASN A C 1
ATOM 755 O O . ASN A 1 95 ? -32.484 -8.597 40.346 1.00 82.94 95 ASN A O 1
ATOM 759 N N . ILE A 1 96 ? -33.739 -7.165 41.542 1.00 83.56 96 ILE A N 1
ATOM 760 C CA . ILE A 1 96 ? -33.281 -5.919 40.888 1.00 83.56 96 ILE A CA 1
ATOM 761 C C . ILE A 1 96 ? -31.749 -5.862 40.797 1.00 83.56 96 ILE A C 1
ATOM 763 O O . ILE A 1 96 ? -31.204 -5.477 39.768 1.00 83.56 96 ILE A O 1
ATOM 767 N N . ARG A 1 97 ? -31.054 -6.295 41.858 1.00 85.88 97 ARG A N 1
ATOM 768 C CA . ARG A 1 97 ? -29.590 -6.323 41.905 1.00 85.88 97 ARG A CA 1
ATOM 769 C C . ARG A 1 97 ? -28.989 -7.147 40.763 1.00 85.88 97 ARG A C 1
ATOM 771 O O . ARG A 1 97 ? -28.164 -6.623 40.034 1.00 85.88 97 ARG A O 1
ATOM 778 N N . THR A 1 98 ? -29.429 -8.392 40.589 1.00 88.94 98 THR A N 1
ATOM 779 C CA . THR A 1 98 ? -28.893 -9.292 39.558 1.00 88.94 98 THR A CA 1
ATOM 780 C C . THR A 1 98 ? -29.141 -8.748 38.156 1.00 88.94 98 THR A C 1
ATOM 782 O O . THR A 1 98 ? -28.239 -8.776 37.335 1.00 88.94 98 THR A O 1
ATOM 785 N N . GLN A 1 99 ? -30.324 -8.184 37.888 1.00 86.94 99 GLN A N 1
ATOM 786 C CA . GLN A 1 99 ? -30.611 -7.614 36.567 1.00 86.94 99 GLN A CA 1
ATOM 787 C C . GLN A 1 99 ? -29.759 -6.378 36.254 1.00 86.94 99 GLN A C 1
ATOM 789 O O . GLN A 1 99 ? -29.320 -6.206 35.118 1.00 86.94 99 GLN A O 1
ATOM 794 N N . ILE A 1 100 ? -29.508 -5.527 37.255 1.00 86.81 100 ILE A N 1
ATOM 795 C CA . ILE A 1 100 ? -28.593 -4.391 37.107 1.00 86.81 100 ILE A CA 1
ATOM 796 C C . ILE A 1 100 ? -27.160 -4.891 36.903 1.00 86.81 100 ILE A C 1
ATOM 798 O O . ILE A 1 100 ? -26.492 -4.407 35.994 1.00 86.81 100 ILE A O 1
ATOM 802 N N . ASP A 1 101 ? -26.701 -5.867 37.690 1.00 89.25 101 ASP A N 1
ATOM 803 C CA . ASP A 1 101 ? -25.360 -6.450 37.559 1.00 89.25 101 ASP A CA 1
ATOM 804 C C . ASP A 1 101 ? -25.167 -7.088 36.167 1.00 89.25 101 ASP A C 1
ATOM 806 O O . ASP A 1 101 ? -24.146 -6.855 35.520 1.00 89.25 101 ASP A O 1
ATOM 810 N N . ASP A 1 102 ? -26.173 -7.801 35.649 1.00 89.75 102 ASP A N 1
ATOM 811 C CA . ASP A 1 102 ? -26.165 -8.378 34.300 1.00 89.75 102 ASP A CA 1
ATOM 812 C C . ASP A 1 102 ? -26.135 -7.297 33.211 1.00 89.75 102 ASP A C 1
ATOM 814 O O . ASP A 1 102 ? -25.405 -7.422 32.226 1.00 89.75 102 ASP A O 1
ATOM 818 N N . TYR A 1 103 ? -26.918 -6.224 33.367 1.00 89.25 103 TYR A N 1
ATOM 819 C CA . TYR A 1 103 ? -26.909 -5.095 32.435 1.00 89.25 103 TYR A CA 1
ATOM 820 C C . TYR A 1 103 ? -25.551 -4.390 32.430 1.00 89.25 103 TYR A C 1
ATOM 822 O O . TYR A 1 103 ? -24.984 -4.154 31.365 1.00 89.25 103 TYR A O 1
ATOM 830 N N . VAL A 1 104 ? -24.991 -4.112 33.610 1.00 90.31 104 VAL A N 1
ATOM 831 C CA . VAL A 1 104 ? -23.655 -3.524 33.758 1.00 90.31 104 VAL A CA 1
ATOM 832 C C . VAL A 1 104 ? -22.597 -4.443 33.154 1.00 90.31 104 VAL A C 1
ATOM 834 O O . VAL A 1 104 ? -21.721 -3.959 32.438 1.00 90.31 104 VAL A O 1
ATOM 837 N N . GLY A 1 105 ? -22.690 -5.757 33.367 1.00 92.50 105 GLY A N 1
ATOM 838 C CA . GLY A 1 105 ? -21.798 -6.744 32.760 1.00 92.50 105 GLY A CA 1
ATOM 839 C C . GLY A 1 105 ? -21.863 -6.725 31.232 1.00 92.50 105 GLY A C 1
ATOM 840 O O . GLY A 1 105 ? -20.829 -6.616 30.573 1.00 92.50 105 GLY A O 1
ATOM 841 N N . LYS A 1 106 ? -23.074 -6.735 30.659 1.00 91.50 106 LYS A N 1
ATOM 842 C CA . LYS A 1 106 ? -23.292 -6.630 29.205 1.00 91.50 106 LYS A CA 1
ATOM 843 C C . LYS A 1 106 ? -22.756 -5.322 28.634 1.00 91.50 106 LYS A C 1
ATOM 845 O O . LYS A 1 106 ? -22.069 -5.348 27.617 1.00 91.50 106 LYS A O 1
ATOM 850 N N . GLN A 1 107 ? -23.030 -4.194 29.289 1.00 90.69 107 GLN A N 1
ATOM 851 C CA . GLN A 1 107 ? -22.514 -2.897 28.852 1.00 90.69 107 GLN A CA 1
ATOM 852 C C . GLN A 1 107 ? -20.990 -2.832 28.954 1.00 90.69 107 GLN A C 1
ATOM 854 O O . GLN A 1 107 ? -20.342 -2.326 28.047 1.00 90.69 107 GLN A O 1
ATOM 859 N N . THR A 1 108 ? -20.399 -3.410 30.002 1.00 92.25 108 THR A N 1
ATOM 860 C CA . THR A 1 108 ? -18.941 -3.473 30.171 1.00 92.25 108 THR A CA 1
ATOM 861 C C . THR A 1 108 ? -18.283 -4.295 29.063 1.00 92.25 108 THR A C 1
ATOM 863 O O . THR A 1 108 ? -17.280 -3.858 28.496 1.00 92.25 108 THR A O 1
ATOM 866 N N . GLU A 1 109 ? -18.843 -5.457 28.711 1.00 93.75 109 GLU A N 1
ATOM 867 C CA . GLU A 1 109 ? -18.300 -6.286 27.628 1.00 93.75 109 GLU A CA 1
ATOM 868 C C . GLU A 1 109 ? -18.513 -5.640 26.251 1.00 93.75 109 GLU A C 1
ATOM 870 O O . GLU A 1 109 ? -17.600 -5.648 25.425 1.00 93.75 109 GLU A O 1
ATOM 875 N N . SER A 1 110 ? -19.668 -5.004 26.024 1.00 91.62 110 SER A N 1
ATOM 876 C CA . SER A 1 110 ? -19.942 -4.220 24.811 1.00 91.62 110 SER A CA 1
ATOM 877 C C . SER A 1 110 ? -18.914 -3.100 24.639 1.00 91.62 110 SER A C 1
ATOM 879 O O . SER A 1 110 ? -18.213 -3.022 23.632 1.00 91.62 110 SER A O 1
ATOM 881 N N . VAL A 1 111 ? -18.719 -2.302 25.690 1.00 91.56 111 VAL A N 1
ATOM 882 C CA . VAL A 1 111 ? -17.716 -1.238 25.744 1.00 91.56 111 VAL A CA 1
ATOM 883 C C . VAL A 1 111 ? -16.306 -1.770 25.468 1.00 91.56 111 VAL A C 1
ATOM 885 O O . VAL A 1 111 ? -15.536 -1.148 24.733 1.00 91.56 111 VAL A O 1
ATOM 888 N N . LYS A 1 112 ? -15.935 -2.903 26.065 1.00 92.75 112 LYS A N 1
ATOM 889 C CA . LYS A 1 112 ? -14.620 -3.519 25.869 1.00 92.75 112 LYS A CA 1
ATOM 890 C C . LYS A 1 112 ? -14.424 -3.988 24.426 1.00 92.75 112 LYS A C 1
ATOM 892 O O . LYS A 1 112 ? -13.347 -3.766 23.875 1.00 92.75 112 LYS A O 1
ATOM 897 N N . THR A 1 113 ? -15.454 -4.571 23.820 1.00 92.00 113 THR A N 1
ATOM 898 C CA . THR A 1 113 ? -15.443 -5.015 22.420 1.00 92.00 113 THR A CA 1
ATOM 899 C C . THR A 1 113 ? -15.296 -3.821 21.477 1.00 92.00 113 THR A C 1
ATOM 901 O O . THR A 1 113 ? -14.354 -3.784 20.690 1.00 92.00 113 THR A O 1
ATOM 904 N N . LEU A 1 114 ? -16.111 -2.775 21.655 1.00 90.75 114 LEU A N 1
ATOM 905 C CA . LEU A 1 114 ? -16.016 -1.531 20.879 1.00 90.75 114 LEU A CA 1
ATOM 906 C C . LEU A 1 114 ? -14.628 -0.886 21.011 1.00 90.75 114 LEU A C 1
ATOM 908 O O . LEU A 1 114 ? -14.028 -0.475 20.021 1.00 90.75 114 LEU A O 1
ATOM 912 N N . ARG A 1 115 ? -14.044 -0.858 22.219 1.00 89.00 115 ARG A N 1
ATOM 913 C CA . ARG A 1 115 ? -12.662 -0.376 22.415 1.00 89.00 115 ARG A CA 1
ATOM 914 C C . ARG A 1 115 ? -11.640 -1.189 21.627 1.00 89.00 115 ARG A C 1
ATOM 916 O O . ARG A 1 115 ? -10.699 -0.605 21.086 1.00 89.00 115 ARG A O 1
ATOM 923 N N . GLN A 1 116 ? -11.784 -2.513 21.592 1.00 92.31 116 GLN A N 1
ATOM 924 C CA . GLN A 1 116 ? -10.890 -3.381 20.826 1.00 92.31 116 GLN A CA 1
ATOM 925 C C . GLN A 1 116 ? -11.028 -3.130 19.322 1.00 92.31 116 GLN A C 1
ATOM 927 O O . GLN A 1 116 ? -10.006 -2.990 18.652 1.00 92.31 116 GLN A O 1
ATOM 932 N N . GLU A 1 117 ? -12.249 -2.987 18.808 1.00 90.06 117 GLU A N 1
ATOM 933 C CA . GLU A 1 117 ? -12.513 -2.668 17.399 1.00 90.06 117 GLU A CA 1
ATOM 934 C C . GLU A 1 117 ? -11.940 -1.301 16.997 1.00 90.06 117 GLU A C 1
ATOM 936 O O . GLU A 1 117 ? -11.253 -1.191 15.977 1.00 90.06 117 GLU A O 1
ATOM 941 N N . VAL A 1 118 ? -12.118 -0.270 17.834 1.00 89.25 118 VAL A N 1
ATOM 942 C CA . VAL A 1 118 ? -11.497 1.052 17.627 1.00 89.25 118 VAL A CA 1
ATOM 943 C C . VAL A 1 118 ? -9.978 0.936 17.609 1.00 89.25 118 VAL A C 1
ATOM 945 O O . VAL A 1 118 ? -9.318 1.540 16.762 1.00 89.25 118 VAL A O 1
ATOM 948 N N . HIS A 1 119 ? -9.398 0.177 18.539 1.00 90.38 119 HIS A N 1
ATOM 949 C CA . HIS A 1 119 ? -7.950 0.013 18.609 1.00 90.38 119 HIS A CA 1
ATOM 950 C C . HIS A 1 119 ? -7.397 -0.712 17.374 1.00 90.38 119 HIS A C 1
ATOM 952 O O . HIS A 1 119 ? -6.417 -0.256 16.784 1.00 90.38 119 HIS A O 1
ATOM 958 N N . GLN A 1 120 ? -8.048 -1.792 16.937 1.00 91.56 120 GLN A N 1
ATOM 959 C CA . GLN A 1 120 ? -7.680 -2.514 15.718 1.00 91.56 120 GLN A CA 1
ATOM 960 C C . GLN A 1 120 ? -7.778 -1.614 14.483 1.00 91.56 120 GLN A C 1
ATOM 962 O O . GLN A 1 120 ? -6.818 -1.530 13.714 1.00 91.56 120 GLN A O 1
ATOM 967 N N . SER A 1 121 ? -8.883 -0.880 14.339 1.00 89.06 121 SER A N 1
ATOM 968 C CA . SER A 1 121 ? -9.096 0.048 13.224 1.00 89.06 121 SER A CA 1
ATOM 969 C C . SER A 1 121 ? -8.050 1.167 13.209 1.00 89.06 121 SER A C 1
ATOM 971 O O . SER A 1 121 ? -7.500 1.486 12.156 1.00 89.06 121 SER A O 1
ATOM 973 N N . LYS A 1 122 ? -7.682 1.720 14.376 1.00 89.19 122 LYS A N 1
ATOM 974 C CA . LYS A 1 122 ? -6.602 2.719 14.495 1.00 89.19 122 LYS A CA 1
ATOM 975 C C . LYS A 1 122 ? -5.235 2.161 14.098 1.00 89.19 122 LYS A C 1
ATOM 977 O O . LYS A 1 122 ? -4.481 2.845 13.406 1.00 89.19 122 LYS A O 1
ATOM 982 N N . ASN A 1 123 ? -4.916 0.931 14.496 1.00 91.81 123 ASN A N 1
ATOM 983 C CA . ASN A 1 123 ? -3.655 0.289 14.119 1.00 91.81 123 ASN A CA 1
ATOM 984 C C . ASN A 1 123 ? -3.587 0.045 12.602 1.00 91.81 123 ASN A C 1
ATOM 986 O O . ASN A 1 123 ? -2.565 0.324 11.966 1.00 91.81 123 ASN A O 1
ATOM 990 N N . GLN A 1 124 ? -4.688 -0.422 12.004 1.00 90.56 124 GLN A N 1
ATOM 991 C CA . GLN A 1 124 ? -4.804 -0.580 10.553 1.00 90.56 124 GLN A CA 1
ATOM 992 C C . GLN A 1 124 ? -4.663 0.761 9.829 1.00 90.56 124 GLN A C 1
ATOM 994 O O . GLN A 1 124 ? -3.881 0.855 8.883 1.00 90.56 124 GLN A O 1
ATOM 999 N N . LEU A 1 125 ? -5.336 1.812 10.309 1.00 89.38 125 LEU A N 1
ATOM 1000 C CA . LEU A 1 125 ? -5.226 3.160 9.755 1.00 89.38 125 LEU A CA 1
ATOM 1001 C C . LEU A 1 125 ? -3.774 3.655 9.777 1.00 89.38 125 LEU A C 1
ATOM 1003 O O . LEU A 1 125 ? -3.264 4.085 8.746 1.00 89.38 125 LEU A O 1
ATOM 1007 N N . SER A 1 126 ? -3.080 3.524 10.911 1.00 91.12 126 SER A N 1
ATOM 1008 C CA . SER A 1 126 ? -1.676 3.934 11.036 1.00 91.12 126 SER A CA 1
ATOM 1009 C C . SER A 1 126 ? -0.763 3.189 10.053 1.00 91.12 126 SER A C 1
ATOM 1011 O O . SER A 1 126 ? 0.077 3.801 9.388 1.00 91.12 126 SER A O 1
ATOM 1013 N N . THR A 1 127 ? -0.977 1.880 9.889 1.00 91.25 127 THR A N 1
ATOM 1014 C CA . THR A 1 127 ? -0.228 1.053 8.929 1.00 91.25 127 THR A CA 1
ATOM 1015 C C . THR A 1 127 ? -0.476 1.515 7.490 1.00 91.25 127 THR A C 1
ATOM 1017 O O . THR A 1 127 ? 0.467 1.709 6.723 1.00 91.25 127 THR A O 1
ATOM 1020 N N . LYS A 1 128 ? -1.741 1.768 7.130 1.00 86.69 128 LYS A N 1
ATOM 1021 C CA . LYS A 1 128 ? -2.137 2.236 5.795 1.00 86.69 128 LYS A CA 1
ATOM 1022 C C . LYS A 1 128 ? -1.631 3.650 5.497 1.00 86.69 128 LYS A C 1
ATOM 1024 O O . LYS A 1 128 ? -1.210 3.931 4.376 1.00 86.69 128 LYS A O 1
ATOM 1029 N N . GLU A 1 129 ? -1.590 4.537 6.489 1.00 85.31 129 GLU A N 1
ATOM 1030 C CA . GLU A 1 129 ? -1.011 5.880 6.356 1.00 85.31 129 GLU A CA 1
ATOM 1031 C C . GLU A 1 129 ? 0.512 5.840 6.151 1.00 85.31 129 GLU A C 1
ATOM 1033 O O . GLU A 1 129 ? 1.048 6.594 5.328 1.00 85.31 129 GLU A O 1
ATOM 1038 N N . ALA A 1 130 ? 1.212 4.927 6.829 1.00 89.31 130 ALA A N 1
ATOM 1039 C CA . ALA A 1 130 ? 2.636 4.695 6.608 1.00 89.31 130 ALA A CA 1
ATOM 1040 C C . ALA A 1 130 ? 2.907 4.145 5.195 1.00 89.31 130 ALA A C 1
ATOM 1042 O O . ALA A 1 130 ? 3.766 4.679 4.482 1.00 89.31 130 ALA A O 1
ATOM 1043 N N . GLU A 1 131 ? 2.126 3.153 4.748 1.00 88.19 131 GLU A N 1
ATOM 1044 C CA . GLU A 1 131 ? 2.169 2.630 3.374 1.00 88.19 131 GLU A CA 1
ATOM 1045 C C . GLU A 1 131 ? 1.938 3.750 2.347 1.00 88.19 131 GLU A C 1
ATOM 1047 O O . GLU A 1 131 ? 2.690 3.876 1.377 1.00 88.19 131 GLU A O 1
ATOM 1052 N N . LYS A 1 132 ? 0.954 4.628 2.585 1.00 88.81 132 LYS A N 1
ATOM 1053 C CA . LYS A 1 132 ? 0.645 5.764 1.705 1.00 88.81 132 LYS A CA 1
ATOM 1054 C C . LYS A 1 132 ? 1.835 6.696 1.579 1.00 88.81 132 LYS A C 1
ATOM 1056 O O . LYS A 1 132 ? 2.173 7.101 0.464 1.00 88.81 132 LYS A O 1
ATOM 1061 N N . LYS A 1 133 ? 2.470 7.042 2.700 1.00 88.56 133 LYS A N 1
ATOM 1062 C CA . LYS A 1 133 ? 3.644 7.921 2.715 1.00 88.56 133 LYS A CA 1
ATOM 1063 C C . LYS A 1 133 ? 4.802 7.307 1.927 1.00 88.56 133 LYS A C 1
ATOM 1065 O O . LYS A 1 133 ? 5.407 7.994 1.106 1.00 88.56 133 LYS A O 1
ATOM 1070 N N . MET A 1 134 ? 5.063 6.013 2.113 1.00 92.44 134 MET A N 1
ATOM 1071 C CA . MET A 1 134 ? 6.116 5.291 1.393 1.00 92.44 134 MET A CA 1
ATOM 1072 C C . MET A 1 134 ? 5.849 5.219 -0.119 1.00 92.44 134 MET A C 1
ATOM 1074 O O . MET A 1 134 ? 6.741 5.513 -0.921 1.00 92.44 134 MET A O 1
ATOM 1078 N N . ILE A 1 135 ? 4.627 4.858 -0.525 1.00 83.81 135 ILE A N 1
ATOM 1079 C CA . ILE A 1 135 ? 4.238 4.767 -1.941 1.00 83.81 135 ILE A CA 1
ATOM 1080 C C . ILE A 1 135 ? 4.271 6.149 -2.598 1.00 83.81 135 ILE A C 1
ATOM 1082 O O . ILE A 1 135 ? 4.773 6.272 -3.713 1.00 83.81 135 ILE A O 1
ATOM 1086 N N . SER A 1 136 ? 3.801 7.194 -1.910 1.00 82.75 136 SER A N 1
ATOM 1087 C CA . SER A 1 136 ? 3.821 8.573 -2.423 1.00 82.75 136 SER A CA 1
ATOM 1088 C C . SER A 1 136 ? 5.247 9.068 -2.656 1.00 82.75 136 SER A C 1
ATOM 1090 O O . SER A 1 136 ? 5.537 9.650 -3.697 1.00 82.75 136 SER A O 1
ATOM 1092 N N . GLU A 1 137 ? 6.157 8.790 -1.721 1.00 88.75 137 GLU A N 1
ATOM 1093 C CA . GLU A 1 137 ? 7.570 9.144 -1.866 1.00 88.75 137 GLU A CA 1
ATOM 1094 C C . GLU A 1 137 ? 8.237 8.366 -3.006 1.00 88.75 137 GLU A C 1
ATOM 1096 O O . GLU A 1 137 ? 9.011 8.923 -3.784 1.00 88.75 137 GLU A O 1
ATOM 1101 N N . THR A 1 138 ? 7.902 7.083 -3.154 1.00 85.19 138 THR A N 1
ATOM 1102 C CA . THR A 1 138 ? 8.392 6.257 -4.265 1.00 85.19 138 THR A CA 1
ATOM 1103 C C . THR A 1 138 ? 7.883 6.774 -5.610 1.00 85.19 138 THR A C 1
ATOM 1105 O O . THR A 1 138 ? 8.661 6.884 -6.556 1.00 85.19 138 THR A O 1
ATOM 1108 N N . LEU A 1 139 ? 6.601 7.140 -5.693 1.00 81.75 139 LEU A N 1
ATOM 1109 C CA . LEU A 1 139 ? 6.001 7.735 -6.884 1.00 81.75 139 LEU A CA 1
ATOM 1110 C C . LEU A 1 139 ? 6.683 9.060 -7.237 1.00 81.75 139 LEU A C 1
ATOM 1112 O O . LEU A 1 139 ? 7.085 9.234 -8.382 1.00 81.75 139 LEU A O 1
ATOM 1116 N N . ARG A 1 140 ? 6.894 9.946 -6.255 1.00 89.19 140 ARG A N 1
ATOM 1117 C CA . ARG A 1 140 ? 7.597 11.223 -6.446 1.00 89.19 140 ARG A CA 1
ATOM 1118 C C . ARG A 1 140 ? 8.993 11.017 -7.027 1.00 89.19 140 ARG A C 1
ATOM 1120 O O . ARG A 1 140 ? 9.329 11.630 -8.035 1.00 89.19 140 ARG A O 1
ATOM 1127 N N . LYS A 1 141 ? 9.776 10.099 -6.451 1.00 89.12 141 LYS A N 1
ATOM 1128 C CA . LYS A 1 141 ? 11.113 9.751 -6.960 1.00 89.12 141 LYS A CA 1
ATOM 1129 C C . LYS A 1 141 ? 11.067 9.216 -8.390 1.00 89.12 141 LYS A C 1
ATOM 1131 O O . LYS A 1 141 ? 11.898 9.592 -9.207 1.00 89.12 141 LYS A O 1
ATOM 1136 N N . LYS A 1 142 ? 10.098 8.353 -8.712 1.00 81.88 142 LYS A N 1
ATOM 1137 C CA . LYS A 1 142 ? 9.910 7.806 -10.067 1.00 81.88 142 LYS A CA 1
ATOM 1138 C C . LYS A 1 142 ? 9.473 8.880 -11.069 1.00 81.88 142 LYS A C 1
ATOM 1140 O O . LYS A 1 142 ? 9.918 8.854 -12.212 1.00 81.88 142 LYS A O 1
ATOM 1145 N N . GLU A 1 143 ? 8.646 9.838 -10.656 1.00 79.75 143 GLU A N 1
ATOM 1146 C CA . GLU A 1 143 ? 8.254 10.989 -11.477 1.00 79.75 143 GLU A CA 1
ATOM 1147 C C . GLU A 1 143 ? 9.423 11.961 -11.702 1.00 79.75 143 GLU A C 1
ATOM 1149 O O . GLU A 1 143 ? 9.592 12.464 -12.811 1.00 79.75 143 GLU A O 1
ATOM 1154 N N . GLU A 1 144 ? 10.253 12.208 -10.687 1.00 86.19 144 GLU A N 1
ATOM 1155 C CA . GLU A 1 144 ? 11.489 12.992 -10.816 1.00 86.19 144 GLU A CA 1
ATOM 1156 C C . GLU A 1 144 ? 12.512 12.296 -11.723 1.00 86.19 144 GLU A C 1
ATOM 1158 O O . GLU A 1 144 ? 13.078 12.938 -12.607 1.00 86.19 144 GLU A O 1
ATOM 1163 N N . ASP A 1 145 ? 12.696 10.982 -11.575 1.00 79.69 145 ASP A N 1
ATOM 1164 C CA . ASP A 1 145 ? 13.542 10.169 -12.455 1.00 79.69 145 ASP A CA 1
ATOM 1165 C C . ASP A 1 145 ? 13.029 10.199 -13.902 1.00 79.69 145 ASP A C 1
ATOM 1167 O O . ASP A 1 145 ? 13.804 10.421 -14.832 1.00 79.69 145 ASP A O 1
ATOM 1171 N N . LEU A 1 146 ? 11.711 10.085 -14.111 1.00 73.38 146 LEU A N 1
ATOM 1172 C CA . LEU A 1 146 ? 11.103 10.246 -15.431 1.00 73.38 146 LEU A CA 1
ATOM 1173 C C . LEU A 1 146 ? 11.355 11.649 -15.998 1.00 73.38 146 LEU A C 1
ATOM 1175 O O . LEU A 1 146 ? 11.739 11.760 -17.158 1.00 73.38 146 LEU A O 1
ATOM 1179 N N . LYS A 1 147 ? 11.175 12.715 -15.207 1.00 78.56 147 LYS A N 1
ATOM 1180 C CA . LYS A 1 147 ? 11.462 14.095 -15.640 1.00 78.56 147 LYS A CA 1
ATOM 1181 C C . LYS A 1 147 ? 12.930 14.271 -16.009 1.00 78.56 147 LYS A C 1
ATOM 1183 O O . LYS A 1 147 ? 13.215 14.849 -17.051 1.00 78.56 147 LYS A O 1
ATOM 1188 N N . SER A 1 148 ? 13.846 13.747 -15.198 1.00 78.25 148 SER A N 1
ATOM 1189 C CA . SER A 1 148 ? 15.288 13.792 -15.452 1.00 78.25 148 SER A CA 1
ATOM 1190 C C . SER A 1 148 ? 15.656 13.035 -16.731 1.00 78.25 148 SER A C 1
ATOM 1192 O O . SER A 1 148 ? 16.335 13.573 -17.604 1.00 78.25 148 SER A O 1
ATOM 1194 N N . LYS A 1 149 ? 15.124 11.821 -16.916 1.00 74.75 149 LYS A N 1
ATOM 1195 C CA . LYS A 1 149 ? 15.330 11.008 -18.124 1.00 74.75 149 LYS A CA 1
ATOM 1196 C C . LYS A 1 149 ? 14.702 11.630 -19.363 1.00 74.75 149 LYS A C 1
ATOM 1198 O O . LYS A 1 149 ? 15.329 11.607 -20.414 1.00 74.75 149 LYS A O 1
ATOM 1203 N N . LEU A 1 150 ? 13.504 12.206 -19.258 1.00 72.75 150 LEU A N 1
ATOM 1204 C CA . LEU A 1 150 ? 12.870 12.954 -20.344 1.00 72.75 150 LEU A CA 1
ATOM 1205 C C . LEU A 1 150 ? 13.662 14.211 -20.680 1.00 72.75 150 LEU A C 1
ATOM 1207 O O . LEU A 1 150 ? 13.810 14.516 -21.853 1.00 72.75 150 LEU A O 1
ATOM 1211 N N . PHE A 1 151 ? 14.204 14.913 -19.687 1.00 76.50 151 PHE A N 1
ATOM 1212 C CA . PHE A 1 151 ? 15.056 16.077 -19.899 1.00 76.50 151 PHE A CA 1
ATOM 1213 C C . PHE A 1 151 ? 16.365 15.690 -20.592 1.00 76.50 151 PHE A C 1
ATOM 1215 O O . PHE A 1 151 ? 16.735 16.320 -21.578 1.00 76.50 151 PHE A O 1
ATOM 1222 N N . TYR A 1 152 ? 17.017 14.611 -20.153 1.00 70.25 152 TYR A N 1
ATOM 1223 C CA . TYR A 1 152 ? 18.200 14.066 -20.815 1.00 70.25 152 TYR A CA 1
ATOM 1224 C C . TYR A 1 152 ? 17.875 13.603 -22.236 1.00 70.25 152 TYR A C 1
ATOM 1226 O O . TYR A 1 152 ? 18.543 14.011 -23.176 1.00 70.25 152 TYR A O 1
ATOM 1234 N N . LEU A 1 153 ? 16.809 12.822 -22.427 1.00 67.00 153 LEU A N 1
ATOM 1235 C CA . LEU A 1 153 ? 16.365 12.380 -23.746 1.00 67.00 153 LEU A CA 1
ATOM 1236 C C . LEU A 1 153 ? 16.005 13.574 -24.635 1.00 67.00 153 LEU A C 1
ATOM 1238 O O . LEU A 1 153 ? 16.362 13.561 -25.802 1.00 67.00 153 LEU A O 1
ATOM 1242 N N . PHE A 1 154 ? 15.357 14.612 -24.104 1.00 67.88 154 PHE A N 1
ATOM 1243 C CA . PHE A 1 154 ? 15.009 15.832 -24.830 1.00 67.88 154 PHE A CA 1
ATOM 1244 C C . PHE A 1 154 ? 16.251 16.633 -25.207 1.00 67.88 154 PHE A C 1
ATOM 1246 O O . PHE A 1 154 ? 16.349 17.062 -26.349 1.00 67.88 154 PHE A O 1
ATOM 1253 N N . ILE A 1 155 ? 17.224 16.800 -24.307 1.00 68.69 155 ILE A N 1
ATOM 1254 C CA . ILE A 1 155 ? 18.509 17.437 -24.621 1.00 68.69 155 ILE A CA 1
ATOM 1255 C C . ILE A 1 155 ? 19.251 16.626 -25.677 1.00 68.69 155 ILE A C 1
ATOM 1257 O O . ILE A 1 155 ? 19.694 17.200 -26.665 1.00 68.69 155 ILE A O 1
ATOM 1261 N N . THR A 1 156 ? 19.355 15.307 -25.527 1.00 60.72 156 THR A N 1
ATOM 1262 C CA . THR A 1 156 ? 20.118 14.467 -26.455 1.00 60.72 156 THR A CA 1
ATOM 1263 C C . THR A 1 156 ? 19.408 14.341 -27.800 1.00 60.72 156 THR A C 1
ATOM 1265 O O . THR A 1 156 ? 20.064 14.482 -28.827 1.00 60.72 156 THR A O 1
ATOM 1268 N N . LEU A 1 157 ? 18.074 14.199 -27.829 1.00 59.06 157 LEU A N 1
ATOM 1269 C CA . LEU A 1 157 ? 17.258 14.309 -29.045 1.00 59.06 157 LEU A CA 1
ATOM 1270 C C . LEU A 1 157 ? 17.417 15.681 -29.664 1.00 59.06 157 LEU A C 1
ATOM 1272 O O . LEU A 1 157 ? 17.597 15.734 -30.867 1.00 59.06 157 LEU A O 1
ATOM 1276 N N . LYS A 1 158 ? 17.384 16.773 -28.897 1.00 57.09 158 LYS A N 1
ATOM 1277 C CA . LYS A 1 158 ? 17.569 18.137 -29.404 1.00 57.09 158 LYS A CA 1
ATOM 1278 C C . LYS A 1 158 ? 18.986 18.356 -29.922 1.00 57.09 158 LYS A C 1
ATOM 1280 O O . LYS A 1 158 ? 19.131 19.020 -30.928 1.00 57.09 158 LYS A O 1
ATOM 1285 N N . ILE A 1 159 ? 20.024 17.761 -29.337 1.00 56.97 159 ILE A N 1
ATOM 1286 C CA . ILE A 1 159 ? 21.400 17.793 -29.865 1.00 56.97 159 ILE A CA 1
ATOM 1287 C C . ILE A 1 159 ? 21.508 16.950 -31.150 1.00 56.97 159 ILE A C 1
ATOM 1289 O O . ILE A 1 159 ? 22.113 17.394 -32.125 1.00 56.97 159 ILE A O 1
ATOM 1293 N N . LEU A 1 160 ? 20.895 15.760 -31.190 1.00 50.88 160 LEU A N 1
ATOM 1294 C CA . LEU A 1 160 ? 20.852 14.87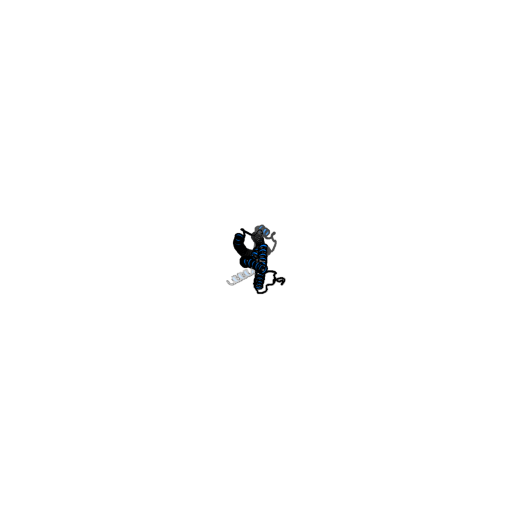9 -32.369 1.00 50.88 160 LEU A CA 1
ATOM 1295 C C . LEU A 1 160 ? 20.033 15.480 -33.515 1.00 50.88 160 LEU A C 1
ATOM 1297 O O . LEU A 1 160 ? 20.454 15.429 -34.670 1.00 50.88 160 LEU A O 1
ATOM 1301 N N . THR A 1 161 ? 18.878 16.062 -33.200 1.00 47.44 161 THR A N 1
ATOM 1302 C CA . THR A 1 161 ? 17.993 16.721 -34.158 1.00 47.44 161 THR A CA 1
ATOM 1303 C C . THR A 1 161 ? 18.522 18.087 -34.533 1.00 47.44 161 THR A C 1
ATOM 1305 O O . THR A 1 161 ? 18.508 18.378 -35.708 1.00 47.44 161 THR A O 1
ATOM 1308 N N . TRP A 1 162 ? 19.115 18.896 -33.656 1.00 39.84 162 TRP A N 1
ATOM 1309 C CA . TRP A 1 162 ? 19.751 20.156 -34.069 1.00 39.84 162 TRP A CA 1
ATOM 1310 C C . TRP A 1 162 ? 20.930 19.916 -35.025 1.00 39.84 162 TRP A C 1
ATOM 1312 O O . TRP A 1 162 ? 21.099 20.667 -35.982 1.00 39.84 162 TRP A O 1
ATOM 1322 N N . LYS A 1 163 ? 21.655 18.794 -34.885 1.00 46.56 163 LYS A N 1
ATOM 1323 C CA . LYS A 1 163 ? 22.655 18.344 -35.875 1.00 46.56 163 LYS A CA 1
ATOM 1324 C C . LYS A 1 163 ? 22.063 17.785 -37.184 1.00 46.56 163 LYS A C 1
ATOM 1326 O O . LYS A 1 163 ? 22.821 17.522 -38.114 1.00 46.56 163 LYS A O 1
ATOM 1331 N N . LYS A 1 164 ? 20.742 17.579 -37.287 1.00 44.53 164 LYS A N 1
ATOM 1332 C CA . LYS A 1 164 ? 20.065 16.948 -38.446 1.00 44.53 164 LYS A CA 1
ATOM 1333 C C . LYS A 1 164 ? 18.895 17.766 -39.038 1.00 44.53 164 LYS A C 1
ATOM 1335 O O . LYS A 1 164 ? 18.523 17.539 -40.189 1.00 44.53 164 LYS A O 1
ATOM 1340 N N . ILE A 1 165 ? 18.356 18.740 -38.305 1.00 37.09 165 ILE A N 1
ATOM 1341 C CA . ILE A 1 165 ? 17.185 19.564 -38.651 1.00 37.09 165 ILE A CA 1
ATOM 1342 C C . ILE A 1 165 ? 17.499 20.552 -39.778 1.00 37.09 165 ILE A C 1
ATOM 1344 O O . ILE A 1 165 ? 16.574 21.093 -40.367 1.00 37.09 165 ILE A O 1
ATOM 1348 N N . PHE A 1 166 ? 18.765 20.719 -40.173 1.00 35.28 166 PHE A N 1
ATOM 1349 C CA . PHE A 1 166 ? 19.091 21.529 -41.345 1.00 35.28 166 PHE A CA 1
ATOM 1350 C C . PHE A 1 166 ? 19.302 20.747 -42.649 1.00 35.28 166 PHE A C 1
ATOM 1352 O O . PHE A 1 166 ? 19.539 21.387 -43.667 1.00 35.28 166 PHE A O 1
ATOM 1359 N N . SER A 1 167 ? 19.216 19.403 -42.701 1.00 39.28 167 SER A N 1
ATOM 1360 C CA . SER A 1 167 ? 19.388 18.773 -44.026 1.00 39.28 167 SER A CA 1
ATOM 1361 C C . SER A 1 167 ? 18.675 17.475 -44.396 1.00 39.28 167 SER A C 1
ATOM 1363 O O . SER A 1 167 ? 18.646 17.225 -45.598 1.00 39.28 167 SER A O 1
ATOM 1365 N N . VAL A 1 168 ? 18.110 16.621 -43.514 1.00 45.84 168 VAL A N 1
ATOM 1366 C CA . VAL A 1 168 ? 17.677 15.293 -44.049 1.00 45.84 168 VAL A CA 1
ATOM 1367 C C . VAL A 1 168 ? 16.469 14.549 -43.453 1.00 45.84 168 VAL A C 1
ATOM 1369 O O . VAL A 1 168 ? 16.137 13.513 -44.013 1.00 45.84 168 VAL A O 1
ATOM 1372 N N . CYS A 1 169 ? 15.766 14.946 -42.389 1.00 40.91 169 CYS A N 1
ATOM 1373 C CA . CYS A 1 169 ? 14.743 14.027 -41.832 1.00 40.91 169 CYS A CA 1
ATOM 1374 C C . CYS A 1 169 ? 13.352 14.637 -41.648 1.00 40.91 169 CYS A C 1
ATOM 1376 O O . CYS A 1 169 ? 13.089 15.316 -40.664 1.00 40.91 169 CYS A O 1
ATOM 1378 N N . GLY A 1 170 ? 12.462 14.290 -42.581 1.00 45.28 170 GLY A N 1
ATOM 1379 C CA . GLY A 1 170 ? 11.008 14.421 -42.492 1.00 45.28 170 GLY A CA 1
ATOM 1380 C C . GLY A 1 170 ? 10.301 13.124 -42.073 1.00 45.28 170 GLY A C 1
ATOM 1381 O O . GLY A 1 170 ? 9.337 12.734 -42.718 1.00 45.28 170 GLY A O 1
ATOM 1382 N N . SER A 1 171 ? 10.745 12.438 -41.015 1.00 45.22 171 SER A N 1
ATOM 1383 C CA . SER A 1 171 ? 9.933 11.384 -40.383 1.00 45.22 171 SER A CA 1
ATOM 1384 C C . SER A 1 171 ? 10.103 11.378 -38.861 1.00 45.22 171 SER A C 1
ATOM 1386 O O . SER A 1 171 ? 11.191 11.593 -38.329 1.00 45.22 171 SER A O 1
ATOM 1388 N N . GLN A 1 172 ? 8.980 11.212 -38.161 1.00 52.94 172 GLN A N 1
ATOM 1389 C CA . GLN A 1 172 ? 8.799 11.493 -36.731 1.00 52.94 172 GLN A CA 1
ATOM 1390 C C . GLN A 1 172 ? 9.171 10.324 -35.796 1.00 52.94 172 GLN A C 1
ATOM 1392 O O . GLN A 1 172 ? 9.062 10.466 -34.580 1.00 52.94 172 GLN A O 1
ATOM 1397 N N . ASN A 1 173 ? 9.646 9.188 -36.317 1.00 64.25 173 ASN A N 1
ATOM 1398 C CA . ASN A 1 173 ? 9.845 7.968 -35.529 1.00 64.25 173 ASN A CA 1
ATOM 1399 C C . ASN A 1 173 ? 11.322 7.584 -35.369 1.00 64.25 173 ASN A C 1
ATOM 1401 O O . ASN A 1 173 ? 12.079 7.469 -36.332 1.00 64.25 173 ASN A O 1
ATOM 1405 N N . PHE A 1 174 ? 11.715 7.325 -34.119 1.00 67.75 174 PHE A N 1
ATOM 1406 C CA . PHE A 1 174 ? 13.069 6.909 -33.734 1.00 67.75 174 PHE A CA 1
ATOM 1407 C C . PHE A 1 174 ? 13.506 5.587 -34.389 1.00 67.75 174 PHE A C 1
ATOM 1409 O O . PHE A 1 174 ? 14.652 5.467 -34.819 1.00 67.75 174 PHE A O 1
ATOM 1416 N N . ASP A 1 175 ? 12.596 4.612 -34.486 1.00 73.94 175 ASP A N 1
ATOM 1417 C CA . ASP A 1 175 ? 12.898 3.294 -35.063 1.00 73.94 175 ASP A CA 1
ATOM 1418 C C . ASP A 1 175 ? 13.084 3.383 -36.590 1.00 73.94 175 ASP A C 1
ATOM 1420 O O . ASP A 1 175 ? 14.029 2.808 -37.130 1.00 73.94 175 ASP A O 1
ATOM 1424 N N . ASP A 1 176 ? 12.281 4.210 -37.268 1.00 76.06 176 ASP A N 1
ATOM 1425 C CA . ASP A 1 176 ? 12.421 4.498 -38.705 1.00 76.06 176 ASP A CA 1
ATOM 1426 C C . ASP A 1 176 ? 13.748 5.215 -39.008 1.00 76.06 176 ASP A C 1
ATOM 1428 O O . ASP A 1 176 ? 14.413 4.949 -40.014 1.00 76.06 176 ASP A O 1
ATOM 1432 N N . GLY A 1 177 ? 14.179 6.101 -38.103 1.00 73.75 177 GLY A N 1
ATOM 1433 C CA . GLY A 1 177 ? 15.485 6.752 -38.169 1.00 73.75 177 GLY A CA 1
ATOM 1434 C C . GLY A 1 177 ? 16.644 5.755 -38.088 1.00 73.75 177 GLY A C 1
ATOM 1435 O O . GLY A 1 177 ? 17.567 5.828 -38.903 1.00 73.75 177 GLY A O 1
ATOM 1436 N N . LEU A 1 178 ? 16.583 4.801 -37.152 1.00 77.88 178 LEU A N 1
ATOM 1437 C CA . LEU A 1 178 ? 17.578 3.730 -37.007 1.00 77.88 178 LEU A CA 1
ATOM 1438 C C . LEU A 1 178 ? 17.659 2.840 -38.254 1.00 77.88 178 LEU A C 1
ATOM 1440 O O . LEU A 1 178 ? 18.764 2.559 -38.722 1.00 77.88 178 LEU A O 1
ATOM 1444 N N . LEU A 1 179 ? 16.512 2.444 -38.814 1.00 83.06 179 LEU A N 1
ATOM 1445 C CA . LEU A 1 179 ? 16.449 1.670 -40.058 1.00 83.06 179 LEU A CA 1
ATOM 1446 C C . LEU A 1 179 ? 17.074 2.440 -41.223 1.00 83.06 179 LEU A C 1
ATOM 1448 O O . LEU A 1 179 ? 17.959 1.926 -41.898 1.00 83.06 179 LEU A O 1
ATOM 1452 N N . THR A 1 180 ? 16.732 3.720 -41.370 1.00 83.81 180 THR A N 1
ATOM 1453 C CA . THR A 1 180 ? 17.293 4.578 -42.423 1.00 83.81 180 THR A CA 1
ATOM 1454 C C . THR A 1 180 ? 18.820 4.672 -42.343 1.00 83.81 180 THR A C 1
ATOM 1456 O O . THR A 1 180 ? 19.502 4.682 -43.367 1.00 83.81 180 THR A O 1
ATOM 1459 N N . PHE A 1 181 ? 19.389 4.780 -41.137 1.00 81.88 181 PHE A N 1
ATOM 1460 C CA . PHE A 1 181 ? 20.845 4.803 -40.974 1.00 81.88 181 PHE A CA 1
ATOM 1461 C C . PHE A 1 181 ? 21.484 3.459 -41.302 1.00 81.88 181 PHE A C 1
ATOM 1463 O O . PHE A 1 181 ? 22.525 3.441 -41.957 1.00 81.88 181 PHE A O 1
ATOM 1470 N N . LYS A 1 182 ? 20.855 2.354 -40.897 1.00 86.75 182 LYS A N 1
ATOM 1471 C CA . LYS A 1 182 ? 21.309 1.003 -41.230 1.00 86.75 182 LYS A CA 1
ATOM 1472 C C . LYS A 1 182 ? 21.327 0.778 -42.746 1.00 86.75 182 LYS A C 1
ATOM 1474 O O . LYS A 1 182 ? 22.333 0.308 -43.273 1.00 86.75 182 LYS A O 1
ATOM 1479 N N . ASP A 1 183 ? 20.275 1.199 -43.443 1.00 88.62 183 ASP A N 1
ATOM 1480 C CA . ASP A 1 183 ? 20.168 1.076 -44.899 1.00 88.62 183 ASP A CA 1
ATOM 1481 C C . ASP A 1 183 ? 21.215 1.938 -45.612 1.00 88.62 183 ASP A C 1
ATOM 1483 O O . ASP A 1 183 ? 21.909 1.459 -46.508 1.00 88.62 183 ASP A O 1
ATOM 1487 N N . LYS A 1 184 ? 21.409 3.188 -45.165 1.00 87.44 184 LYS A N 1
ATOM 1488 C CA . LYS A 1 184 ? 22.461 4.071 -45.698 1.00 87.44 184 LYS A CA 1
ATOM 1489 C C . LYS A 1 184 ? 23.860 3.500 -45.484 1.00 87.44 184 LYS A C 1
ATOM 1491 O O . LYS A 1 184 ? 24.685 3.586 -46.385 1.00 87.44 184 LYS A O 1
ATOM 1496 N N . MET A 1 185 ? 24.134 2.901 -44.325 1.00 90.44 185 MET A N 1
ATOM 1497 C CA . MET A 1 185 ? 25.410 2.225 -44.077 1.00 90.44 185 MET A CA 1
ATOM 1498 C C . MET A 1 185 ? 25.614 1.042 -45.025 1.00 90.44 185 MET A C 1
ATOM 1500 O O . MET A 1 185 ? 26.702 0.915 -45.580 1.00 90.44 185 MET A O 1
ATOM 1504 N N . SER A 1 186 ? 24.584 0.218 -45.251 1.00 93.12 186 SER A N 1
ATOM 1505 C CA . SER A 1 186 ? 24.660 -0.906 -46.194 1.00 93.12 186 SER A CA 1
ATOM 1506 C C . SER A 1 186 ? 24.947 -0.422 -47.616 1.00 93.12 186 SER A C 1
ATOM 1508 O O . SER A 1 186 ? 25.918 -0.854 -48.227 1.00 93.12 186 SER A O 1
ATOM 1510 N N . GLN A 1 187 ? 24.182 0.556 -48.109 1.00 92.75 187 GLN A N 1
ATOM 1511 C CA . GLN A 1 187 ? 24.352 1.100 -49.461 1.00 92.75 187 GLN A CA 1
ATOM 1512 C C . GLN A 1 187 ? 25.739 1.725 -49.676 1.00 92.75 187 GLN A C 1
ATOM 1514 O O . GLN A 1 187 ? 26.372 1.514 -50.717 1.00 92.75 187 GLN A O 1
ATOM 1519 N N . THR A 1 188 ? 26.247 2.483 -48.698 1.00 91.56 188 THR A N 1
ATOM 1520 C CA . THR A 1 188 ? 27.592 3.070 -48.789 1.00 91.56 188 THR A CA 1
ATOM 1521 C C . THR A 1 188 ? 28.680 1.996 -48.705 1.00 91.56 188 THR A C 1
ATOM 1523 O O . THR A 1 188 ? 29.690 2.103 -49.402 1.00 91.56 188 THR A O 1
ATOM 1526 N N . GLN A 1 189 ? 28.477 0.935 -47.918 1.00 92.38 189 GLN A N 1
ATOM 1527 C CA . GLN A 1 189 ? 29.398 -0.202 -47.841 1.00 92.38 189 GLN A CA 1
ATOM 1528 C C . GLN A 1 189 ? 29.457 -0.973 -49.168 1.00 92.38 189 GLN A C 1
ATOM 1530 O O . GLN A 1 189 ? 30.554 -1.275 -49.641 1.00 92.38 189 GLN A O 1
ATOM 1535 N N . ASP A 1 190 ? 28.312 -1.221 -49.804 1.00 93.25 190 ASP A N 1
ATOM 1536 C CA . ASP A 1 190 ? 28.227 -1.881 -51.114 1.00 93.25 190 ASP A CA 1
ATOM 1537 C C . ASP A 1 190 ? 28.893 -1.033 -52.205 1.00 93.25 190 ASP A C 1
ATOM 1539 O O . ASP A 1 190 ? 29.648 -1.537 -53.043 1.00 93.25 190 ASP A O 1
ATOM 1543 N N . THR A 1 191 ? 28.692 0.287 -52.149 1.00 89.88 191 THR A N 1
ATOM 1544 C CA . THR A 1 191 ? 29.357 1.244 -53.044 1.00 89.88 191 THR A CA 1
ATOM 1545 C C . THR A 1 191 ? 30.873 1.224 -52.842 1.00 89.88 191 THR A C 1
ATOM 1547 O O . THR A 1 191 ? 31.624 1.186 -53.816 1.00 89.88 191 THR A O 1
ATOM 1550 N N . ARG A 1 192 ? 31.347 1.199 -51.589 1.00 92.56 192 ARG A N 1
ATOM 1551 C CA . ARG A 1 192 ? 32.774 1.079 -51.254 1.00 92.56 192 ARG A CA 1
ATOM 1552 C C . ARG A 1 192 ? 33.364 -0.226 -51.795 1.00 92.56 192 ARG A C 1
ATOM 1554 O O . ARG A 1 192 ? 34.426 -0.193 -52.411 1.00 92.56 192 ARG A O 1
ATOM 1561 N N . GLY A 1 193 ? 32.671 -1.350 -51.611 1.00 92.06 193 GLY A N 1
ATOM 1562 C CA . GLY A 1 193 ? 33.077 -2.648 -52.158 1.00 92.06 193 GLY A CA 1
ATOM 1563 C C . GLY A 1 193 ? 33.159 -2.637 -53.686 1.00 92.06 193 GLY A C 1
ATOM 1564 O O . GLY A 1 193 ? 34.152 -3.084 -54.256 1.00 92.06 193 GLY A O 1
ATOM 1565 N N . SER A 1 194 ? 32.165 -2.038 -54.343 1.00 90.62 194 SER A N 1
ATOM 1566 C CA . SER A 1 194 ? 32.128 -1.894 -55.804 1.00 90.62 194 SER A CA 1
ATOM 1567 C C . SER A 1 194 ? 33.273 -1.024 -56.332 1.00 90.62 194 SER A C 1
ATOM 1569 O O . SER A 1 194 ? 33.886 -1.362 -57.342 1.00 90.62 194 SER A O 1
ATOM 1571 N N . LEU A 1 195 ? 33.600 0.075 -55.641 1.00 89.88 195 LEU A N 1
ATOM 1572 C CA . LEU A 1 195 ? 34.718 0.955 -55.995 1.00 89.88 195 LEU A CA 1
ATOM 1573 C C . LEU A 1 195 ? 36.073 0.254 -55.851 1.00 89.88 195 LEU A C 1
ATOM 1575 O O . LEU A 1 195 ? 36.895 0.370 -56.754 1.00 89.88 195 LEU A O 1
ATOM 1579 N N . LEU A 1 196 ? 36.285 -0.501 -54.768 1.00 90.62 196 LEU A N 1
ATOM 1580 C CA . LEU A 1 196 ? 37.503 -1.298 -54.564 1.00 90.62 196 LEU A CA 1
ATOM 1581 C C . LEU A 1 196 ? 37.643 -2.404 -55.617 1.00 90.62 196 LEU A C 1
ATOM 1583 O O . LEU A 1 196 ? 38.729 -2.626 -56.149 1.00 90.62 196 LEU A O 1
ATOM 1587 N N . GLY A 1 197 ? 36.536 -3.073 -55.954 1.00 90.31 197 GLY A N 1
ATOM 1588 C CA . GLY A 1 197 ? 36.507 -4.058 -57.032 1.00 90.31 197 GLY A CA 1
ATOM 1589 C C . GLY A 1 197 ? 36.888 -3.431 -58.373 1.00 90.31 197 GLY A C 1
ATOM 1590 O O . GLY A 1 197 ? 37.800 -3.912 -59.044 1.00 90.31 197 GLY A O 1
ATOM 1591 N N . ALA A 1 198 ? 36.244 -2.317 -58.734 1.00 88.44 198 ALA A N 1
ATOM 1592 C CA . ALA A 1 198 ? 36.533 -1.585 -59.964 1.00 88.44 198 ALA A CA 1
ATOM 1593 C C . ALA A 1 198 ? 37.985 -1.082 -60.019 1.00 88.44 198 ALA A C 1
ATOM 1595 O O . ALA A 1 198 ? 38.628 -1.201 -61.060 1.00 88.44 198 ALA A O 1
ATOM 1596 N N . GLU A 1 199 ? 38.527 -0.574 -58.907 1.00 89.56 199 GLU A N 1
ATOM 1597 C CA . GLU A 1 199 ? 39.933 -0.169 -58.802 1.00 89.56 199 GLU A CA 1
ATOM 1598 C C . GLU A 1 199 ? 40.877 -1.328 -59.121 1.00 89.56 199 GLU A C 1
ATOM 1600 O O . GLU A 1 199 ? 41.774 -1.192 -59.954 1.00 89.56 199 GLU A O 1
ATOM 1605 N N . HIS A 1 200 ? 40.650 -2.484 -58.494 1.00 90.31 200 HIS A N 1
ATOM 1606 C CA . HIS A 1 200 ? 41.471 -3.670 -58.694 1.00 90.31 200 HIS A CA 1
ATOM 1607 C C . HIS A 1 200 ? 41.425 -4.157 -60.151 1.00 90.31 200 HIS A C 1
ATOM 1609 O O . HIS A 1 200 ? 42.474 -4.423 -60.741 1.00 90.31 200 HIS A O 1
ATOM 1615 N N . PHE A 1 201 ? 40.232 -4.226 -60.757 1.00 88.19 201 PHE A N 1
ATOM 1616 C CA . PHE A 1 201 ? 40.078 -4.631 -62.159 1.00 88.19 201 PHE A CA 1
ATOM 1617 C C . PHE A 1 201 ? 40.740 -3.645 -63.123 1.00 88.19 201 PHE A C 1
ATOM 1619 O O . PHE A 1 201 ? 41.554 -4.062 -63.943 1.00 88.19 201 PHE A O 1
ATOM 1626 N N . PHE A 1 202 ? 40.456 -2.344 -63.009 1.00 88.75 202 PHE A N 1
ATOM 1627 C CA . PHE A 1 202 ? 41.029 -1.343 -63.912 1.00 88.75 202 PHE A CA 1
ATOM 1628 C C . PHE A 1 202 ? 42.547 -1.237 -63.777 1.00 88.75 202 PHE A C 1
ATOM 1630 O O . PHE A 1 202 ? 43.228 -1.067 -64.784 1.00 88.75 202 PHE A O 1
ATOM 1637 N N . LYS A 1 203 ? 43.091 -1.375 -62.561 1.00 88.75 203 LYS A N 1
ATOM 1638 C CA . LYS A 1 203 ? 44.540 -1.390 -62.343 1.00 88.75 203 LYS A CA 1
ATOM 1639 C C . LYS A 1 203 ? 45.185 -2.604 -63.006 1.00 88.75 203 LYS A C 1
ATOM 1641 O O . LYS A 1 203 ? 46.181 -2.444 -63.700 1.00 88.75 203 LYS A O 1
ATOM 1646 N N . LYS A 1 204 ? 44.594 -3.792 -62.840 1.00 88.56 204 LYS A N 1
ATOM 1647 C CA . LYS A 1 204 ? 45.074 -5.022 -63.480 1.00 88.56 204 LYS A CA 1
ATOM 1648 C C . LYS A 1 204 ? 45.037 -4.910 -65.007 1.00 88.56 204 LYS A C 1
ATOM 1650 O O . LYS A 1 204 ? 46.046 -5.166 -65.648 1.00 88.56 204 LYS A O 1
ATOM 1655 N N . TYR A 1 205 ? 43.918 -4.454 -65.571 1.00 88.69 205 TYR A N 1
ATOM 1656 C CA . TYR A 1 205 ? 43.766 -4.272 -67.017 1.00 88.69 205 TYR A CA 1
ATOM 1657 C C . TYR A 1 205 ? 44.736 -3.239 -67.588 1.00 88.69 205 TYR A C 1
ATOM 1659 O O . TYR A 1 205 ? 45.326 -3.487 -68.631 1.00 88.69 205 TYR A O 1
ATOM 1667 N N . ALA A 1 206 ? 44.952 -2.116 -66.898 1.00 86.75 206 ALA A N 1
ATOM 1668 C CA . ALA A 1 206 ? 45.934 -1.125 -67.326 1.00 86.75 206 ALA A CA 1
ATOM 1669 C C . ALA A 1 206 ? 47.361 -1.699 -67.330 1.00 86.75 206 ALA A C 1
ATOM 1671 O O . ALA A 1 206 ? 48.094 -1.463 -68.279 1.00 86.75 206 ALA A O 1
ATOM 1672 N N . THR A 1 207 ? 47.740 -2.483 -66.313 1.00 87.38 207 THR A N 1
ATOM 1673 C CA . THR A 1 207 ? 49.057 -3.142 -66.258 1.00 87.38 207 THR A CA 1
ATOM 1674 C C . THR A 1 207 ? 49.211 -4.244 -67.308 1.00 87.38 207 THR A C 1
ATOM 1676 O O . THR A 1 207 ? 50.298 -4.412 -67.849 1.00 87.38 207 THR A O 1
ATOM 1679 N N . ASP A 1 208 ? 48.153 -5.001 -67.609 1.00 85.50 208 ASP A N 1
ATOM 1680 C CA . ASP A 1 208 ? 48.197 -6.051 -68.634 1.00 85.50 208 ASP A CA 1
ATOM 1681 C C . ASP A 1 208 ? 48.317 -5.466 -70.054 1.00 85.50 208 ASP A C 1
ATOM 1683 O O . ASP A 1 208 ? 49.022 -6.037 -70.878 1.00 85.50 208 ASP A O 1
ATOM 1687 N N . LEU A 1 209 ? 47.711 -4.301 -70.311 1.00 85.62 209 LEU A N 1
ATOM 1688 C CA . LEU A 1 209 ? 47.810 -3.567 -71.583 1.00 85.62 209 LEU A CA 1
ATOM 1689 C C . LEU A 1 209 ? 49.146 -2.824 -71.781 1.00 85.62 209 LEU A C 1
ATOM 1691 O O . LEU A 1 209 ? 49.416 -2.342 -72.874 1.00 85.62 209 LEU A O 1
ATOM 1695 N N . GLU A 1 210 ? 49.968 -2.701 -70.735 1.00 83.62 210 GLU A N 1
ATOM 1696 C CA . GLU A 1 210 ? 51.308 -2.087 -70.790 1.00 83.62 210 GLU A CA 1
ATOM 1697 C C . GLU A 1 210 ? 52.427 -3.106 -71.085 1.00 83.62 210 GLU A C 1
ATOM 1699 O O . GLU A 1 210 ? 53.597 -2.726 -71.140 1.00 83.62 210 GLU A O 1
ATOM 1704 N N . LYS A 1 211 ? 52.088 -4.393 -71.244 1.00 85.12 211 LYS A N 1
ATOM 1705 C CA . LYS A 1 211 ? 53.027 -5.473 -71.590 1.00 85.12 211 LYS A CA 1
ATOM 1706 C C . LYS A 1 211 ? 53.254 -5.565 -73.103 1.00 85.12 211 LYS A C 1
ATOM 1708 O O . LYS A 1 211 ? 52.472 -5.034 -73.886 1.00 85.12 211 LYS A O 1
ATOM 1713 N N . ASP A 1 212 ? 54.305 -6.288 -73.488 1.00 71.88 212 ASP A N 1
ATOM 1714 C CA . ASP A 1 212 ? 54.577 -6.635 -74.885 1.00 71.88 212 ASP A CA 1
ATOM 1715 C C . ASP A 1 212 ? 53.464 -7.556 -75.428 1.00 71.88 212 ASP A C 1
ATOM 1717 O O . ASP A 1 212 ? 53.073 -8.503 -74.744 1.00 71.88 212 ASP A O 1
ATOM 1721 N N . ASP A 1 213 ? 52.971 -7.268 -76.639 1.00 74.56 213 ASP A N 1
ATOM 1722 C CA . ASP A 1 213 ? 51.824 -7.929 -77.296 1.00 74.56 213 ASP A CA 1
ATOM 1723 C C . ASP A 1 213 ? 50.485 -7.803 -76.524 1.00 74.56 213 ASP A C 1
ATOM 1725 O O . ASP A 1 213 ? 49.924 -8.786 -76.021 1.00 74.56 213 ASP A O 1
ATOM 1729 N N . PRO A 1 214 ? 49.964 -6.569 -76.348 1.00 80.31 2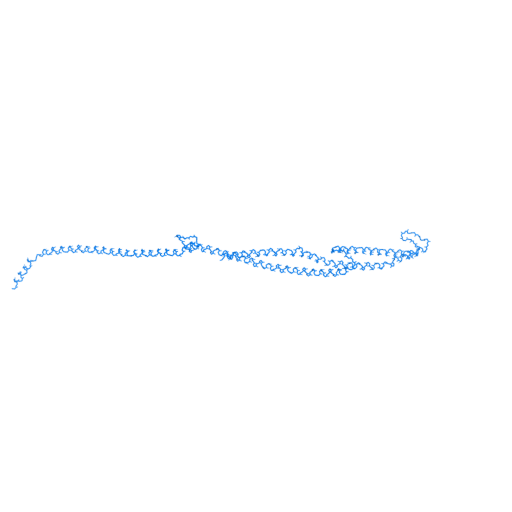14 PRO A N 1
ATOM 1730 C CA . PRO A 1 214 ? 48.735 -6.352 -75.600 1.00 80.31 214 PRO A CA 1
ATOM 1731 C C . PRO A 1 214 ? 47.526 -6.905 -76.366 1.00 80.31 214 PRO A C 1
ATOM 1733 O O . PRO A 1 214 ? 47.295 -6.583 -77.526 1.00 80.31 214 PRO A O 1
ATOM 1736 N N . CYS A 1 215 ? 46.683 -7.671 -75.675 1.00 82.75 215 CYS A N 1
ATOM 1737 C CA . CYS A 1 215 ? 45.359 -8.074 -76.152 1.00 82.75 215 CYS A CA 1
ATOM 1738 C C . CYS A 1 215 ? 44.272 -7.553 -75.204 1.00 82.75 215 CYS A C 1
ATOM 1740 O O . CYS A 1 215 ? 44.525 -7.219 -74.043 1.00 82.75 215 CYS A O 1
ATOM 1742 N N . CYS A 1 216 ? 43.034 -7.448 -75.684 1.00 84.19 216 CYS A N 1
ATOM 1743 C CA . CYS A 1 216 ? 41.928 -6.948 -74.878 1.00 84.19 216 CYS A CA 1
ATOM 1744 C C . CYS A 1 216 ? 41.684 -7.867 -73.662 1.00 84.19 216 CYS A C 1
ATOM 1746 O O . CYS A 1 216 ? 41.278 -9.015 -73.847 1.00 84.19 216 CYS A O 1
ATOM 1748 N N . PRO A 1 217 ? 41.785 -7.382 -72.412 1.00 82.50 217 PRO A N 1
ATOM 1749 C CA . PRO A 1 217 ? 41.698 -8.234 -71.222 1.00 82.50 217 PRO A CA 1
ATOM 1750 C C . PRO A 1 217 ? 40.287 -8.781 -70.931 1.00 82.50 217 PRO A C 1
ATOM 1752 O O . PRO A 1 217 ? 40.103 -9.553 -69.991 1.00 82.50 217 PRO A O 1
ATOM 1755 N N . LEU A 1 218 ? 39.278 -8.374 -71.711 1.00 85.75 218 LEU A N 1
ATOM 1756 C CA . LEU A 1 218 ? 37.903 -8.875 -71.613 1.00 85.75 218 LEU A CA 1
ATOM 1757 C C . LEU A 1 218 ? 37.577 -9.936 -72.668 1.00 85.75 218 LEU A C 1
ATOM 1759 O O . LEU A 1 218 ? 36.822 -10.861 -72.383 1.00 85.75 218 LEU A O 1
ATOM 1763 N N . CYS A 1 219 ? 38.110 -9.798 -73.886 1.00 88.25 219 CYS A N 1
ATOM 1764 C CA . CYS A 1 219 ? 37.741 -10.654 -75.020 1.00 88.25 219 CYS A CA 1
ATOM 1765 C C . CYS A 1 219 ? 38.926 -11.315 -75.738 1.00 88.25 219 CYS A C 1
ATOM 1767 O O . CYS A 1 219 ? 38.694 -12.097 -76.654 1.00 88.25 219 CYS A O 1
ATOM 1769 N N . HIS A 1 220 ? 40.160 -11.037 -75.308 1.00 83.62 220 HIS A N 1
ATOM 1770 C CA . HIS A 1 220 ? 41.423 -11.570 -75.833 1.00 83.62 220 HIS A CA 1
ATOM 1771 C C . HIS A 1 220 ? 41.658 -11.310 -77.330 1.00 83.62 220 HIS A C 1
ATOM 1773 O O . HIS A 1 220 ? 42.412 -12.030 -77.971 1.00 83.62 220 HIS A O 1
ATOM 1779 N N . ARG A 1 221 ? 41.008 -10.287 -77.898 1.00 86.50 221 ARG A N 1
ATOM 1780 C CA . ARG A 1 221 ? 41.279 -9.824 -79.265 1.00 86.50 221 ARG A CA 1
ATOM 1781 C C . ARG A 1 221 ? 42.546 -8.977 -79.294 1.00 86.50 221 ARG A C 1
ATOM 1783 O O . ARG A 1 221 ? 42.752 -8.178 -78.379 1.00 86.50 221 ARG A O 1
ATOM 1790 N N . GLU A 1 222 ? 43.350 -9.155 -80.331 1.00 83.69 222 GLU A N 1
ATOM 1791 C CA . GLU A 1 222 ? 44.490 -8.292 -80.645 1.00 83.69 222 GLU A CA 1
ATOM 1792 C C . GLU A 1 222 ? 43.994 -6.890 -81.028 1.00 83.69 222 GLU A C 1
ATOM 1794 O O . GLU A 1 222 ? 42.851 -6.727 -81.466 1.00 83.69 222 GLU A O 1
ATOM 1799 N N . PHE A 1 223 ? 44.829 -5.878 -80.801 1.00 84.81 223 PHE A N 1
ATOM 1800 C CA . PHE A 1 223 ? 44.538 -4.508 -81.220 1.00 84.81 223 PHE A CA 1
ATOM 1801 C C . PHE A 1 223 ? 45.108 -4.263 -82.613 1.00 84.81 223 PHE A C 1
ATOM 1803 O O . PHE A 1 223 ? 46.241 -4.650 -82.894 1.00 84.81 223 PHE A O 1
ATOM 1810 N N . ASP A 1 224 ? 44.346 -3.577 -83.465 1.00 81.62 224 ASP A N 1
ATOM 1811 C CA . ASP A 1 224 ? 44.762 -3.306 -84.844 1.00 81.62 224 ASP A CA 1
ATOM 1812 C C . ASP A 1 224 ? 45.874 -2.240 -84.894 1.00 81.62 224 ASP A C 1
ATOM 1814 O O . ASP A 1 224 ? 46.668 -2.193 -85.836 1.00 81.62 224 ASP A O 1
ATOM 1818 N N . THR A 1 225 ? 45.948 -1.372 -83.873 1.00 83.19 225 THR A N 1
ATOM 1819 C CA . THR A 1 225 ? 46.989 -0.342 -83.747 1.00 83.19 225 THR A CA 1
ATOM 1820 C C . THR A 1 225 ? 47.417 -0.090 -82.297 1.00 83.19 225 THR A C 1
ATOM 1822 O O . THR A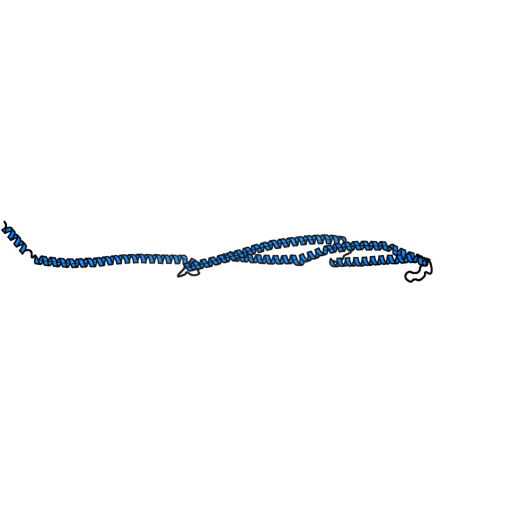 1 225 ? 46.605 -0.088 -81.372 1.00 83.19 225 THR A O 1
ATOM 1825 N N . ASP A 1 226 ? 48.688 0.277 -82.103 1.00 82.06 226 ASP A N 1
ATOM 1826 C CA . ASP A 1 226 ? 49.224 0.733 -80.805 1.00 82.06 226 ASP A CA 1
ATOM 1827 C C . ASP A 1 226 ? 48.488 1.959 -80.234 1.00 82.06 226 ASP A C 1
ATOM 1829 O O . ASP A 1 226 ? 48.551 2.244 -79.033 1.00 82.06 226 ASP A O 1
ATOM 1833 N N . GLN A 1 227 ? 47.822 2.732 -81.094 1.00 84.75 227 GLN A N 1
ATOM 1834 C CA . GLN A 1 227 ? 47.070 3.917 -80.699 1.00 84.75 227 GLN A CA 1
ATOM 1835 C C . GLN A 1 227 ? 45.812 3.541 -79.902 1.00 84.75 227 GLN A C 1
ATOM 1837 O O . GLN A 1 227 ? 45.529 4.180 -78.888 1.00 84.75 227 GLN A O 1
ATOM 1842 N N . GLU A 1 228 ? 45.118 2.466 -80.284 1.00 83.62 228 GLU A N 1
ATOM 1843 C CA . GLU A 1 228 ? 43.936 1.959 -79.570 1.00 83.62 228 GLU A CA 1
ATOM 1844 C C . GLU A 1 228 ? 44.285 1.487 -78.154 1.00 83.62 228 GLU A C 1
ATOM 1846 O O . GLU A 1 228 ? 43.569 1.782 -77.193 1.00 83.62 228 GLU A O 1
ATOM 1851 N N . VAL A 1 229 ? 45.437 0.825 -77.999 1.00 84.94 229 VAL A N 1
ATOM 1852 C CA . VAL A 1 229 ? 45.963 0.399 -76.693 1.00 84.94 229 VAL A CA 1
ATOM 1853 C C . VAL A 1 229 ? 46.214 1.614 -75.800 1.00 84.94 229 VAL A C 1
ATOM 1855 O O . VAL A 1 229 ? 45.784 1.649 -74.644 1.00 84.94 229 VAL A O 1
ATOM 1858 N N . LYS A 1 230 ? 46.878 2.649 -76.334 1.00 85.06 230 LYS A N 1
ATOM 1859 C CA . LYS A 1 230 ? 47.190 3.879 -75.589 1.00 85.06 230 LYS A CA 1
ATOM 1860 C C . LYS A 1 230 ? 45.929 4.629 -75.170 1.00 85.06 230 LYS A C 1
ATOM 1862 O O . LYS A 1 230 ? 45.855 5.086 -74.028 1.00 85.06 230 LYS A O 1
ATOM 1867 N N . GLU A 1 231 ? 44.939 4.739 -76.049 1.00 86.88 231 GLU A N 1
ATOM 1868 C CA . GLU A 1 231 ? 43.659 5.385 -75.745 1.00 86.88 231 GLU A CA 1
ATOM 1869 C C . GLU A 1 231 ? 42.891 4.640 -74.647 1.00 86.88 231 GLU A C 1
ATOM 1871 O O . GLU A 1 231 ? 42.440 5.265 -73.681 1.00 86.88 231 GLU A O 1
ATOM 1876 N N . LEU A 1 232 ? 42.840 3.306 -74.717 1.00 86.19 232 LEU A N 1
ATOM 1877 C CA . LEU A 1 232 ? 42.203 2.475 -73.697 1.00 86.19 232 LEU A CA 1
ATOM 1878 C C . LEU A 1 232 ? 42.916 2.580 -72.339 1.00 86.19 232 LEU A C 1
ATOM 1880 O O . LEU A 1 232 ? 42.266 2.720 -71.300 1.00 86.19 232 LEU A O 1
ATOM 1884 N N . VAL A 1 233 ? 44.253 2.580 -72.322 1.00 86.94 233 VAL A N 1
ATOM 1885 C CA . VAL A 1 233 ? 45.044 2.786 -71.096 1.00 86.94 233 VAL A CA 1
ATOM 1886 C C . VAL A 1 233 ? 44.779 4.170 -70.493 1.00 86.94 233 VAL A C 1
ATOM 1888 O O . VAL A 1 233 ? 44.623 4.289 -69.273 1.00 86.94 233 VAL A O 1
ATOM 1891 N N . ILE A 1 234 ? 44.684 5.219 -71.316 1.00 87.94 234 ILE A N 1
ATOM 1892 C CA . ILE A 1 234 ? 44.347 6.576 -70.859 1.00 87.94 234 ILE A CA 1
ATOM 1893 C C . ILE A 1 234 ? 42.932 6.613 -70.263 1.00 87.94 234 ILE A C 1
ATOM 1895 O O . ILE A 1 234 ? 42.740 7.193 -69.191 1.00 87.94 234 ILE A O 1
ATOM 1899 N N . GLU A 1 235 ? 41.947 5.966 -70.893 1.00 87.25 235 GLU A N 1
ATOM 1900 C CA . GLU A 1 235 ? 40.575 5.894 -70.378 1.00 87.25 235 GLU A CA 1
ATOM 1901 C C . GLU A 1 235 ? 40.510 5.172 -69.020 1.00 87.25 235 GLU A C 1
ATOM 1903 O O . GLU A 1 235 ? 39.902 5.678 -68.068 1.00 87.25 235 GLU A O 1
ATOM 1908 N N . LEU A 1 236 ? 41.189 4.028 -68.890 1.00 87.00 236 LEU A N 1
ATOM 1909 C CA . LEU A 1 236 ? 41.271 3.262 -67.643 1.00 87.00 236 LEU A CA 1
ATOM 1910 C C . LEU A 1 236 ? 41.959 4.062 -66.527 1.00 87.00 236 LEU A C 1
ATOM 1912 O O . LEU A 1 236 ? 41.446 4.127 -65.405 1.00 87.00 236 LEU A O 1
ATOM 1916 N N . LYS A 1 237 ? 43.072 4.743 -66.830 1.00 85.94 237 LYS A N 1
ATOM 1917 C CA . LYS A 1 237 ? 43.779 5.616 -65.874 1.00 85.94 237 LYS A CA 1
ATOM 1918 C C . LYS A 1 237 ? 42.938 6.825 -65.456 1.00 85.94 237 LYS A C 1
ATOM 1920 O O . LYS A 1 237 ? 42.941 7.194 -64.280 1.00 85.94 237 LYS A O 1
ATOM 1925 N N . ASN A 1 238 ? 42.163 7.410 -66.370 1.00 86.94 238 ASN A N 1
ATOM 1926 C CA . ASN A 1 238 ? 41.235 8.500 -66.054 1.00 86.94 238 ASN A CA 1
ATOM 1927 C C . ASN A 1 238 ? 40.096 8.038 -65.134 1.00 86.94 238 ASN A C 1
ATOM 1929 O O . ASN A 1 238 ? 39.768 8.738 -64.171 1.00 86.94 238 ASN A O 1
ATOM 1933 N N . LYS A 1 239 ? 39.536 6.841 -65.366 1.00 84.62 239 LYS A N 1
ATOM 1934 C CA . LYS A 1 239 ? 38.528 6.238 -64.477 1.00 84.62 239 LYS A CA 1
ATOM 1935 C C . LYS A 1 239 ? 39.102 5.941 -63.089 1.00 84.62 239 LYS A C 1
ATOM 1937 O O . LYS A 1 239 ? 38.451 6.260 -62.094 1.00 84.62 239 LYS A O 1
ATOM 1942 N N . LEU A 1 240 ? 40.335 5.433 -63.008 1.00 86.19 240 LEU A N 1
ATOM 1943 C CA . LEU A 1 240 ? 41.047 5.193 -61.746 1.00 86.19 240 LEU A CA 1
ATOM 1944 C C . LEU A 1 240 ? 41.301 6.476 -60.944 1.00 86.19 240 LEU A C 1
ATOM 1946 O O . LEU A 1 240 ? 41.194 6.459 -59.721 1.00 86.19 240 LEU A O 1
ATOM 1950 N N . ARG A 1 241 ? 41.561 7.611 -61.604 1.00 86.81 241 ARG A N 1
ATOM 1951 C CA . ARG A 1 241 ? 41.871 8.890 -60.935 1.00 86.81 241 ARG A CA 1
ATOM 1952 C C . ARG A 1 241 ? 40.772 9.372 -59.981 1.00 86.81 241 ARG A C 1
ATOM 1954 O O . ARG A 1 241 ? 41.062 10.050 -59.000 1.00 86.81 241 ARG A O 1
ATOM 1961 N N . MET A 1 242 ? 39.514 9.034 -60.265 1.00 82.19 242 MET A N 1
ATOM 1962 C CA . MET A 1 242 ? 38.349 9.446 -59.471 1.00 82.19 242 MET A CA 1
ATOM 1963 C C . MET A 1 242 ? 38.003 8.477 -58.335 1.00 82.19 242 MET A C 1
ATOM 1965 O O . MET A 1 242 ? 37.225 8.837 -57.448 1.00 82.19 242 MET A O 1
ATOM 1969 N N . VAL A 1 243 ? 38.558 7.261 -58.342 1.00 88.31 243 VAL A N 1
ATOM 1970 C CA . VAL A 1 243 ? 38.225 6.228 -57.354 1.00 88.31 243 VAL A CA 1
ATOM 1971 C C . VAL A 1 243 ? 38.707 6.590 -55.943 1.00 88.31 243 VAL A C 1
ATOM 1973 O O . VAL A 1 243 ? 37.868 6.553 -55.043 1.00 88.31 243 VAL A O 1
ATOM 1976 N N . PRO A 1 244 ? 39.956 7.052 -55.715 1.00 88.06 244 PRO A N 1
ATOM 1977 C CA . PRO A 1 244 ? 40.431 7.392 -54.371 1.00 88.06 244 PRO A CA 1
ATOM 1978 C C . PRO A 1 244 ? 39.582 8.460 -53.671 1.00 88.06 244 PRO A C 1
ATOM 1980 O O . PRO A 1 244 ? 39.259 8.330 -52.493 1.00 88.06 244 PRO A O 1
ATOM 1983 N N . ALA A 1 245 ? 39.152 9.493 -54.404 1.00 89.06 245 ALA A N 1
ATOM 1984 C CA . ALA A 1 245 ? 38.309 10.555 -53.856 1.00 89.06 245 ALA A CA 1
ATOM 1985 C C . ALA A 1 245 ? 36.910 10.043 -53.465 1.00 89.06 245 ALA A C 1
ATOM 1987 O O . ALA A 1 245 ? 36.386 10.395 -52.405 1.00 89.06 245 ALA A O 1
ATOM 1988 N N . LYS A 1 246 ? 36.305 9.182 -54.298 1.00 89.44 246 LYS A N 1
ATOM 1989 C CA . LYS A 1 246 ? 35.010 8.550 -53.996 1.00 89.44 246 LYS A CA 1
ATOM 1990 C C . LYS A 1 246 ? 35.115 7.560 -52.835 1.00 89.44 246 LYS A C 1
ATOM 1992 O O . LYS A 1 246 ? 34.208 7.519 -52.008 1.00 89.44 246 LYS A O 1
ATOM 1997 N N . LEU A 1 247 ? 36.219 6.818 -52.747 1.00 89.69 247 LEU A N 1
ATOM 1998 C CA . LEU A 1 247 ? 36.492 5.881 -51.662 1.00 89.69 247 LEU A CA 1
ATOM 1999 C C . LEU A 1 247 ? 36.651 6.617 -50.326 1.00 89.69 247 LEU A C 1
ATOM 2001 O O . LEU A 1 247 ? 35.965 6.285 -49.363 1.00 89.69 247 LEU A O 1
ATOM 2005 N N . GLN A 1 248 ? 37.454 7.686 -50.295 1.00 91.75 248 GLN A N 1
ATOM 2006 C CA . GLN A 1 248 ? 37.632 8.515 -49.100 1.00 91.75 248 GLN A CA 1
ATOM 2007 C C . GLN A 1 248 ? 36.308 9.137 -48.634 1.00 91.75 248 GLN A C 1
ATOM 2009 O O . GLN A 1 248 ? 36.050 9.235 -47.434 1.00 91.75 248 GLN A O 1
ATOM 2014 N N . LYS A 1 249 ? 35.453 9.560 -49.573 1.00 91.31 249 LYS A N 1
ATOM 2015 C CA . LYS A 1 249 ? 34.115 10.060 -49.246 1.00 91.31 249 LYS A CA 1
ATOM 2016 C C . LYS A 1 249 ? 33.235 8.959 -48.647 1.00 91.31 249 LYS A C 1
ATOM 2018 O O . LYS A 1 249 ? 32.657 9.177 -47.590 1.00 91.31 249 LYS A O 1
ATOM 2023 N N . ALA A 1 250 ? 33.183 7.782 -49.272 1.00 90.62 250 ALA A N 1
ATOM 2024 C CA . ALA A 1 250 ? 32.408 6.650 -48.769 1.00 90.62 250 ALA A CA 1
ATOM 2025 C C . ALA A 1 250 ? 32.858 6.222 -47.359 1.00 90.62 250 ALA A C 1
ATOM 2027 O O . ALA A 1 250 ? 32.021 5.933 -46.511 1.00 90.62 250 ALA A O 1
ATOM 2028 N N . GLU A 1 251 ? 34.162 6.238 -47.075 1.00 90.38 251 GLU A N 1
ATOM 2029 C CA . GLU A 1 251 ? 34.702 5.923 -45.745 1.00 90.38 251 GLU A CA 1
ATOM 2030 C C . GLU A 1 251 ? 34.342 6.977 -44.689 1.00 90.38 251 GLU A C 1
ATOM 2032 O O . GLU A 1 251 ? 33.966 6.616 -43.573 1.00 90.38 251 GLU A O 1
ATOM 2037 N N . LYS A 1 252 ? 34.382 8.270 -45.040 1.00 92.38 252 LYS A N 1
ATOM 2038 C CA . LYS A 1 252 ? 33.910 9.349 -44.154 1.00 92.38 252 LYS A CA 1
ATOM 2039 C C . LYS A 1 252 ? 32.413 9.239 -43.867 1.00 92.38 252 LYS A C 1
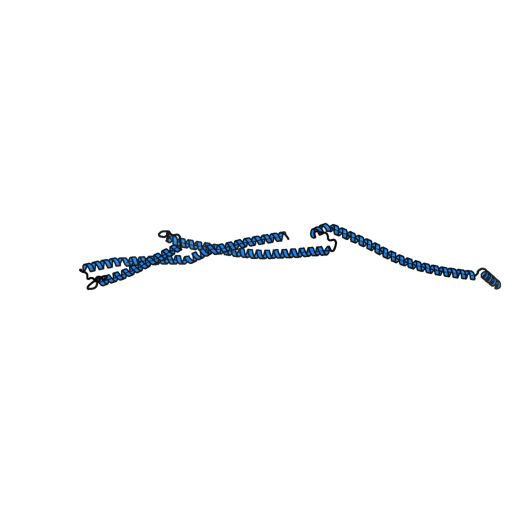ATOM 2041 O O . LYS A 1 252 ? 32.010 9.344 -42.711 1.00 92.38 252 LYS A O 1
ATOM 2046 N N . ASP A 1 253 ? 31.608 8.991 -44.898 1.00 88.50 253 ASP A N 1
ATOM 2047 C CA . ASP A 1 253 ? 30.158 8.846 -44.764 1.00 88.50 253 ASP A CA 1
ATOM 2048 C C . ASP A 1 253 ? 29.809 7.615 -43.902 1.00 88.50 253 ASP A C 1
ATOM 2050 O O . ASP A 1 253 ? 28.926 7.688 -43.045 1.00 88.50 253 ASP A O 1
ATOM 2054 N N . LEU A 1 254 ? 30.538 6.500 -44.059 1.00 90.31 254 LEU A N 1
ATOM 2055 C CA . LEU A 1 254 ? 30.392 5.306 -43.216 1.00 90.31 254 LEU A CA 1
ATOM 2056 C C . LEU A 1 254 ? 30.721 5.584 -41.746 1.00 90.31 254 LEU A C 1
ATOM 2058 O O . LEU A 1 254 ? 29.952 5.180 -40.874 1.00 90.31 254 LEU A O 1
ATOM 2062 N N . ASP A 1 255 ? 31.827 6.276 -41.461 1.00 89.81 255 ASP A N 1
ATOM 2063 C CA . ASP A 1 255 ? 32.195 6.658 -40.091 1.00 89.81 255 ASP A CA 1
ATOM 2064 C C . ASP A 1 255 ? 31.140 7.585 -39.463 1.00 89.81 255 ASP A C 1
ATOM 2066 O O . ASP A 1 255 ? 30.725 7.396 -38.316 1.00 89.81 255 ASP A O 1
ATOM 2070 N N . GLU A 1 256 ? 30.623 8.545 -40.232 1.00 86.69 256 GLU A N 1
ATOM 2071 C CA . GLU A 1 256 ? 29.583 9.459 -39.767 1.00 86.69 256 GLU A CA 1
ATOM 2072 C C . GLU A 1 256 ? 28.251 8.741 -39.496 1.00 86.69 256 GLU A C 1
ATOM 2074 O O . GLU A 1 256 ? 27.619 8.974 -38.458 1.00 86.69 256 GLU A O 1
ATOM 2079 N N . PHE A 1 257 ? 27.809 7.857 -40.397 1.00 84.44 257 PHE A N 1
ATOM 2080 C CA . PHE A 1 257 ? 26.589 7.077 -40.187 1.00 84.44 257 PHE A CA 1
ATOM 2081 C C . PHE A 1 257 ? 26.730 6.106 -39.019 1.00 84.44 257 PHE A C 1
ATOM 2083 O O . PHE A 1 257 ? 25.804 6.016 -38.212 1.00 84.44 257 PHE A O 1
ATOM 2090 N N . ARG A 1 258 ? 27.894 5.466 -38.860 1.00 84.56 258 ARG A N 1
ATOM 2091 C CA . ARG A 1 258 ? 28.176 4.568 -37.737 1.00 84.56 258 ARG A CA 1
ATOM 2092 C C . ARG A 1 258 ? 28.118 5.298 -36.399 1.00 84.56 258 ARG A C 1
ATOM 2094 O O . ARG A 1 258 ? 27.385 4.873 -35.515 1.00 84.56 258 ARG A O 1
ATOM 2101 N N . LYS A 1 259 ? 28.778 6.455 -36.274 1.00 83.06 259 LYS A N 1
ATOM 2102 C CA . LYS A 1 259 ? 28.718 7.285 -35.055 1.00 83.06 259 LYS A CA 1
ATOM 2103 C C . LYS A 1 259 ? 27.288 7.686 -34.693 1.00 83.06 259 LYS A C 1
ATOM 2105 O O . LYS A 1 259 ? 26.919 7.687 -33.517 1.00 83.06 259 LYS A O 1
ATOM 2110 N N . LYS A 1 260 ? 26.468 8.028 -35.693 1.00 77.31 260 LYS A N 1
ATOM 2111 C CA . LYS A 1 260 ? 25.053 8.381 -35.489 1.00 77.31 260 LYS A CA 1
ATOM 2112 C C . LYS A 1 260 ? 24.215 7.172 -35.077 1.00 77.31 260 LYS A C 1
ATOM 2114 O O . LYS A 1 260 ? 23.407 7.300 -34.160 1.00 77.31 260 LYS A O 1
ATOM 2119 N N . TYR A 1 261 ? 24.427 6.023 -35.714 1.00 82.06 261 TYR A N 1
ATOM 2120 C CA . TYR A 1 261 ? 23.764 4.768 -35.371 1.00 82.06 261 TYR A CA 1
ATOM 2121 C C . TYR A 1 261 ? 24.100 4.333 -33.939 1.00 82.06 261 TYR A C 1
ATOM 2123 O O . TYR A 1 261 ? 23.189 4.095 -33.150 1.00 82.06 261 TYR A O 1
ATOM 2131 N N . ASP A 1 262 ? 25.381 4.340 -33.564 1.00 79.69 262 ASP A N 1
ATOM 2132 C CA . ASP A 1 262 ? 25.838 3.978 -32.218 1.00 79.69 262 ASP A CA 1
ATOM 2133 C C . ASP A 1 262 ? 25.255 4.922 -31.154 1.00 79.69 262 ASP A C 1
ATOM 2135 O O . ASP A 1 262 ? 24.764 4.474 -30.117 1.00 79.69 262 ASP A O 1
ATOM 2139 N N . SER A 1 263 ? 25.217 6.229 -31.441 1.00 74.06 263 SER A N 1
ATOM 2140 C CA . SER A 1 263 ? 24.599 7.224 -30.551 1.00 74.06 263 SER A CA 1
ATOM 2141 C C . SER A 1 263 ? 23.097 6.986 -30.368 1.00 74.06 263 SER A C 1
ATOM 2143 O O . SER A 1 263 ? 22.579 7.131 -29.264 1.00 74.06 263 SER A O 1
ATOM 2145 N N . MET A 1 264 ? 22.377 6.606 -31.429 1.00 72.31 264 MET A N 1
ATOM 2146 C CA . MET A 1 264 ? 20.962 6.239 -31.321 1.00 72.31 264 MET A CA 1
ATOM 2147 C C . MET A 1 264 ? 20.782 4.920 -30.566 1.00 72.31 264 MET A C 1
ATOM 2149 O O . MET A 1 264 ? 19.892 4.816 -29.729 1.00 72.31 264 MET A O 1
ATOM 2153 N N . MET A 1 265 ? 21.650 3.933 -30.776 1.00 77.19 265 MET A N 1
ATOM 2154 C CA . MET A 1 265 ? 21.568 2.649 -30.081 1.00 77.19 265 MET A CA 1
ATOM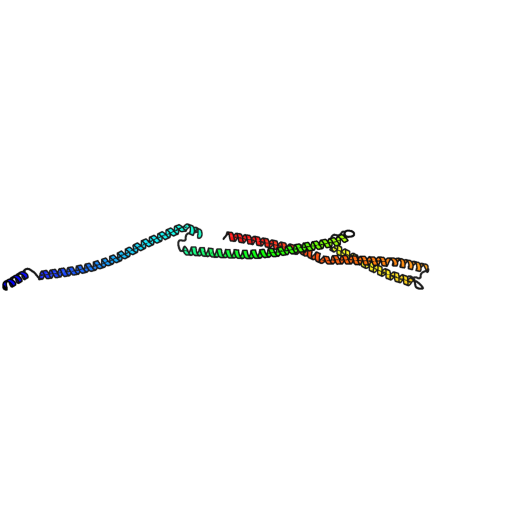 2155 C C . MET A 1 265 ? 21.710 2.805 -28.559 1.00 77.19 265 MET A C 1
ATOM 2157 O O . MET A 1 265 ? 20.986 2.157 -27.805 1.00 77.19 265 MET A O 1
ATOM 2161 N N . GLN A 1 266 ? 22.552 3.734 -28.097 1.00 76.50 266 GLN A N 1
ATOM 2162 C CA . GLN A 1 266 ? 22.687 4.079 -26.673 1.00 76.50 266 GLN A CA 1
ATOM 2163 C C . GLN A 1 266 ? 21.411 4.688 -26.061 1.00 76.50 266 GLN A C 1
ATOM 2165 O O . GLN A 1 266 ? 21.208 4.606 -24.851 1.00 76.50 266 GLN A O 1
ATOM 2170 N N . LEU A 1 267 ? 20.526 5.271 -26.875 1.00 69.50 267 LEU A N 1
ATOM 2171 C CA . LEU A 1 267 ? 19.263 5.866 -26.421 1.00 69.50 267 LEU A CA 1
ATOM 2172 C C . LEU A 1 267 ? 18.104 4.864 -26.371 1.00 69.50 267 LEU A C 1
ATOM 2174 O O . LEU A 1 267 ? 17.088 5.141 -25.730 1.00 69.50 267 LEU A O 1
ATOM 2178 N N . LYS A 1 268 ? 18.244 3.695 -27.006 1.00 71.94 268 LYS A N 1
ATOM 2179 C CA . LYS A 1 268 ? 17.198 2.666 -27.037 1.00 71.94 268 LYS A CA 1
ATOM 2180 C C . LYS A 1 268 ? 16.808 2.169 -25.629 1.00 71.94 268 LYS A C 1
ATOM 2182 O O . LYS A 1 268 ? 15.614 2.206 -25.328 1.00 71.94 268 LYS A O 1
ATOM 2187 N N . PRO A 1 269 ? 17.752 1.843 -24.720 1.00 74.44 269 PRO A N 1
ATOM 2188 C CA . PRO A 1 269 ? 17.410 1.470 -23.346 1.00 74.44 269 PRO A CA 1
ATOM 2189 C C . PRO A 1 269 ? 16.706 2.595 -22.574 1.00 74.44 269 PRO A C 1
ATOM 2191 O O . PRO A 1 269 ? 15.830 2.333 -21.753 1.00 74.44 269 PRO A O 1
ATOM 2194 N N . LEU A 1 270 ? 17.049 3.866 -22.831 1.00 67.50 270 LEU A N 1
ATOM 2195 C CA . LEU A 1 270 ? 16.348 4.998 -22.213 1.00 67.50 270 LEU A CA 1
ATOM 2196 C C . LEU A 1 270 ? 14.895 5.093 -22.691 1.00 67.50 270 LEU A C 1
ATOM 2198 O O . LEU A 1 270 ? 14.007 5.297 -21.865 1.00 67.50 270 LEU A O 1
ATOM 2202 N N . LYS A 1 271 ? 14.643 4.925 -23.995 1.00 69.44 271 LYS A N 1
ATOM 2203 C CA . LYS A 1 271 ? 13.288 4.922 -24.572 1.00 69.44 271 LYS A CA 1
ATOM 2204 C C . LYS A 1 271 ? 12.428 3.802 -23.978 1.00 69.44 271 LYS A C 1
ATOM 2206 O O . LYS A 1 271 ? 11.292 4.057 -23.585 1.00 69.44 271 LYS A O 1
ATOM 2211 N N . GLU A 1 272 ? 12.969 2.590 -23.878 1.00 73.56 272 GLU A N 1
ATOM 2212 C CA . GLU A 1 272 ? 12.278 1.433 -23.287 1.00 73.56 272 GLU A CA 1
ATOM 2213 C C . GLU A 1 272 ? 11.976 1.650 -21.795 1.00 73.56 272 GLU A C 1
ATOM 2215 O O . GLU A 1 272 ? 10.852 1.413 -21.343 1.00 73.56 272 GLU A O 1
ATOM 2220 N N . ASN A 1 273 ? 12.932 2.201 -21.041 1.00 70.38 273 ASN A N 1
ATOM 2221 C CA . ASN A 1 273 ? 12.729 2.564 -19.637 1.00 70.38 273 ASN A CA 1
ATOM 2222 C C . ASN A 1 273 ? 11.650 3.643 -19.460 1.00 70.38 273 ASN A C 1
ATOM 2224 O O . ASN A 1 273 ? 10.806 3.525 -18.575 1.00 70.38 273 ASN A O 1
ATOM 2228 N N . ILE A 1 274 ? 11.644 4.681 -20.302 1.00 66.12 274 ILE A N 1
ATOM 2229 C CA . ILE A 1 274 ? 10.611 5.729 -20.283 1.00 66.12 274 ILE A CA 1
ATOM 2230 C C . ILE A 1 274 ? 9.240 5.129 -20.600 1.00 66.12 274 ILE A C 1
ATOM 2232 O O . ILE A 1 274 ? 8.285 5.379 -19.869 1.00 66.12 274 ILE A O 1
ATOM 2236 N N . SER A 1 275 ? 9.147 4.291 -21.636 1.00 70.38 275 SER A N 1
ATOM 2237 C CA . SER A 1 275 ? 7.904 3.601 -21.989 1.00 70.38 275 SER A CA 1
ATOM 2238 C C . SER A 1 275 ? 7.381 2.757 -20.824 1.00 70.38 275 SER A C 1
ATOM 2240 O O . SER A 1 275 ? 6.203 2.854 -20.487 1.00 70.38 275 SER A O 1
ATOM 2242 N N . THR A 1 276 ? 8.254 2.010 -20.145 1.00 73.75 276 THR A N 1
ATOM 2243 C CA . THR A 1 276 ? 7.895 1.184 -18.980 1.00 73.75 276 THR A CA 1
ATOM 2244 C C . THR A 1 276 ? 7.418 2.034 -17.798 1.00 73.75 276 THR A C 1
ATOM 2246 O O . THR A 1 276 ? 6.370 1.753 -17.211 1.00 73.75 276 THR A O 1
ATOM 2249 N N . LEU A 1 277 ? 8.129 3.123 -17.483 1.00 65.19 277 LEU A N 1
ATOM 2250 C CA . LEU A 1 277 ? 7.744 4.060 -16.423 1.00 65.19 277 LEU A CA 1
ATOM 2251 C C . LEU A 1 277 ? 6.377 4.701 -16.697 1.00 65.19 277 LEU A C 1
ATOM 2253 O O . LEU A 1 277 ? 5.541 4.775 -15.797 1.00 65.19 277 LEU A O 1
ATOM 2257 N N . THR A 1 278 ? 6.140 5.151 -17.932 1.00 65.50 278 THR A N 1
ATOM 2258 C CA . THR A 1 278 ? 4.911 5.857 -18.323 1.00 65.50 278 THR A CA 1
ATOM 2259 C C . THR A 1 278 ? 3.710 4.927 -18.474 1.00 65.50 278 THR A C 1
ATOM 2261 O O . THR A 1 278 ? 2.623 5.273 -18.022 1.00 65.50 278 THR A O 1
ATOM 2264 N N . SER A 1 279 ? 3.881 3.765 -19.107 1.00 71.62 279 SER A N 1
ATOM 2265 C CA . SER A 1 279 ? 2.763 2.865 -19.430 1.00 71.62 279 SER A CA 1
ATOM 2266 C C . SER A 1 279 ? 2.388 1.916 -18.295 1.00 71.62 279 SER A C 1
ATOM 2268 O O . SER A 1 279 ? 1.234 1.500 -18.222 1.00 71.62 279 SER A O 1
ATOM 2270 N N . LYS A 1 280 ? 3.333 1.587 -17.404 1.00 79.81 280 LYS A N 1
ATOM 2271 C CA . LYS A 1 280 ? 3.144 0.546 -16.390 1.00 79.81 280 LYS A CA 1
ATOM 2272 C C . LYS A 1 280 ? 3.382 1.041 -14.968 1.00 79.81 280 LYS A C 1
ATOM 2274 O O . LYS A 1 280 ? 2.441 1.095 -14.181 1.00 79.81 280 LYS A O 1
ATOM 2279 N N . GLU A 1 281 ? 4.609 1.442 -14.630 1.00 75.50 281 GLU A N 1
ATOM 2280 C CA . GLU A 1 281 ? 4.981 1.672 -13.224 1.00 75.50 281 GLU A CA 1
ATOM 2281 C C . GLU A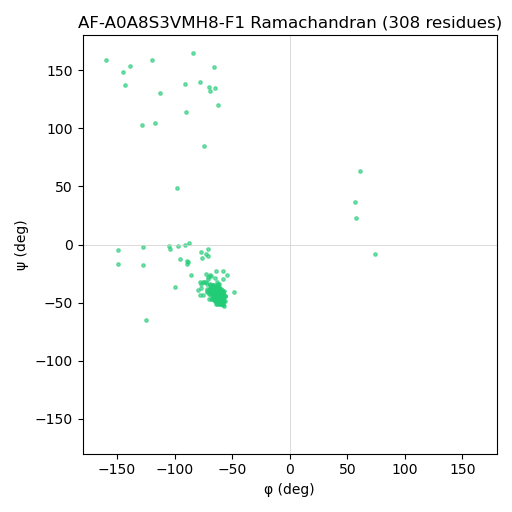 1 281 ? 4.215 2.840 -12.579 1.00 75.50 281 GLU A C 1
ATOM 2283 O O . GLU A 1 281 ? 3.663 2.694 -11.487 1.00 75.50 281 GLU A O 1
ATOM 2288 N N . ILE A 1 282 ? 4.138 3.998 -13.247 1.00 71.75 282 ILE A N 1
ATOM 2289 C CA . ILE A 1 282 ? 3.431 5.173 -12.714 1.00 71.75 282 ILE A CA 1
ATOM 2290 C C . ILE A 1 282 ? 1.914 4.921 -12.607 1.00 71.75 282 ILE A C 1
ATOM 2292 O O . ILE A 1 282 ? 1.354 5.194 -11.539 1.00 71.75 282 ILE A O 1
ATOM 2296 N N . PRO A 1 283 ? 1.221 4.392 -13.638 1.00 80.19 283 PRO A N 1
ATOM 2297 C CA . PRO A 1 283 ? -0.198 4.044 -13.531 1.00 80.19 283 PRO A CA 1
ATOM 2298 C C . PRO A 1 283 ? -0.507 3.024 -12.427 1.00 80.19 283 PRO A C 1
ATOM 2300 O O . PRO A 1 283 ? -1.477 3.204 -11.684 1.00 80.19 283 PRO A O 1
ATOM 2303 N N . GLU A 1 284 ? 0.318 1.985 -12.269 1.00 83.31 284 GLU A N 1
ATOM 2304 C CA . GLU A 1 284 ? 0.152 0.986 -11.206 1.00 83.31 284 GLU A CA 1
ATOM 2305 C C . GLU A 1 284 ? 0.286 1.618 -9.815 1.00 83.31 284 GLU A C 1
ATOM 2307 O O . GLU A 1 284 ? -0.556 1.384 -8.943 1.00 83.31 284 GLU A O 1
ATOM 2312 N N . LEU A 1 285 ? 1.302 2.464 -9.605 1.00 76.81 285 LEU A N 1
ATOM 2313 C CA . LEU A 1 285 ? 1.498 3.182 -8.343 1.00 76.81 285 LEU A CA 1
ATOM 2314 C C . LEU A 1 285 ? 0.347 4.155 -8.050 1.00 76.81 285 LEU A C 1
ATOM 2316 O O . LEU A 1 285 ? -0.134 4.192 -6.917 1.00 76.81 285 LEU A O 1
ATOM 2320 N N . LYS A 1 286 ? -0.153 4.888 -9.054 1.00 78.81 286 LYS A N 1
ATOM 2321 C CA . LYS A 1 286 ? -1.327 5.771 -8.906 1.00 78.81 286 LYS A CA 1
ATOM 2322 C C . LYS A 1 286 ? -2.588 4.992 -8.546 1.00 78.81 286 LYS A C 1
ATOM 2324 O O . LYS A 1 286 ? -3.344 5.418 -7.677 1.00 78.81 286 LYS A O 1
ATOM 2329 N N . THR A 1 287 ? -2.793 3.835 -9.169 1.00 86.50 287 THR A N 1
ATOM 2330 C CA . THR A 1 287 ? -3.941 2.964 -8.879 1.00 86.50 287 THR A CA 1
ATOM 2331 C C . THR A 1 287 ? -3.868 2.412 -7.458 1.00 86.50 287 THR A C 1
ATOM 2333 O O . THR A 1 287 ? -4.859 2.459 -6.731 1.00 86.50 287 THR A O 1
ATOM 2336 N N . LYS A 1 288 ? -2.688 1.946 -7.024 1.00 82.69 288 LYS A N 1
ATOM 2337 C CA . LYS A 1 288 ? -2.457 1.511 -5.637 1.00 82.69 288 LYS A CA 1
ATOM 2338 C C . LYS A 1 288 ? -2.707 2.644 -4.643 1.00 82.69 288 LYS A C 1
ATOM 2340 O O . LYS A 1 288 ? -3.391 2.431 -3.649 1.00 82.69 288 LYS A O 1
ATOM 2345 N N . LEU A 1 289 ? -2.213 3.849 -4.933 1.00 80.81 289 LEU A N 1
ATOM 2346 C CA . LEU A 1 289 ? -2.418 5.024 -4.087 1.00 80.81 289 LEU A CA 1
ATOM 2347 C C . LEU A 1 289 ? -3.902 5.403 -3.979 1.00 80.81 289 LEU A C 1
ATOM 2349 O O . LEU A 1 289 ? -4.359 5.775 -2.901 1.00 80.81 289 LEU A O 1
ATOM 2353 N N . LYS A 1 290 ? -4.660 5.298 -5.078 1.00 84.62 290 LYS A N 1
ATOM 2354 C CA . LYS A 1 290 ? -6.102 5.559 -5.081 1.00 84.62 290 LYS A CA 1
ATOM 2355 C C . LYS A 1 290 ? -6.847 4.591 -4.158 1.00 84.62 290 LYS A C 1
ATOM 2357 O O . LYS A 1 290 ? -7.535 5.061 -3.260 1.00 84.62 290 LYS A O 1
ATOM 2362 N N . LYS A 1 291 ? -6.621 3.280 -4.309 1.00 87.88 291 LYS A N 1
ATOM 2363 C CA . LYS A 1 291 ? -7.219 2.252 -3.436 1.00 87.88 291 LYS A CA 1
ATOM 2364 C C . LYS A 1 291 ? -6.884 2.488 -1.966 1.00 87.88 291 LYS A C 1
ATOM 2366 O O . LYS A 1 291 ? -7.755 2.475 -1.114 1.00 87.88 291 LYS A O 1
ATOM 2371 N N . LEU A 1 292 ? -5.623 2.801 -1.680 1.00 83.88 292 LEU A N 1
ATOM 2372 C CA . LEU A 1 292 ? -5.179 3.046 -0.314 1.00 83.88 292 LEU A CA 1
ATOM 2373 C C . LEU A 1 292 ? -5.846 4.277 0.322 1.00 83.88 292 LEU A C 1
ATOM 2375 O O . LEU A 1 292 ? -6.112 4.287 1.519 1.00 83.88 292 LEU A O 1
ATOM 2379 N N . ASN A 1 293 ? -6.120 5.322 -0.466 1.00 80.56 293 ASN A N 1
ATOM 2380 C CA . ASN A 1 293 ? -6.877 6.482 0.009 1.00 80.56 293 ASN A CA 1
ATOM 2381 C C . ASN A 1 293 ? -8.352 6.148 0.269 1.00 80.56 293 ASN A C 1
ATOM 2383 O O . ASN A 1 293 ? -8.912 6.678 1.224 1.00 80.56 293 ASN A O 1
ATOM 2387 N N . GLU A 1 294 ? -8.962 5.298 -0.559 1.00 89.62 294 GLU A N 1
ATOM 2388 C CA . GLU A 1 294 ? -10.326 4.797 -0.347 1.00 89.62 294 GLU A CA 1
ATOM 2389 C C . GLU A 1 294 ? -10.391 3.984 0.958 1.00 89.62 294 GLU A C 1
ATOM 2391 O O . GLU A 1 294 ? -11.205 4.300 1.825 1.00 89.62 294 GLU A O 1
ATOM 2396 N N . ASP A 1 295 ? -9.454 3.053 1.167 1.00 85.44 295 ASP A N 1
ATOM 2397 C CA . ASP A 1 295 ? -9.340 2.262 2.401 1.00 85.44 295 ASP A CA 1
ATOM 2398 C C . ASP A 1 295 ? -9.170 3.162 3.639 1.00 85.44 295 ASP A C 1
ATOM 2400 O O . ASP A 1 295 ? -9.882 3.011 4.631 1.00 85.44 295 ASP A O 1
ATOM 2404 N N . ILE A 1 296 ? -8.271 4.155 3.582 1.00 85.00 296 ILE A N 1
ATOM 2405 C CA . ILE A 1 296 ? -8.080 5.137 4.666 1.00 85.00 296 ILE A CA 1
ATOM 2406 C C . ILE A 1 296 ? -9.375 5.908 4.950 1.00 85.00 296 ILE A C 1
ATOM 2408 O O . ILE A 1 296 ? -9.690 6.156 6.113 1.00 85.00 296 ILE A O 1
ATOM 2412 N N . GLY A 1 297 ? -10.114 6.293 3.906 1.00 82.69 297 GLY A N 1
ATOM 2413 C CA . GLY A 1 297 ? -11.410 6.954 4.040 1.00 82.69 297 GLY A CA 1
ATOM 2414 C C . GLY A 1 297 ? -12.407 6.084 4.800 1.00 82.69 297 GLY A C 1
ATOM 2415 O O . GLY A 1 297 ? -12.955 6.532 5.802 1.00 82.69 297 GLY A O 1
ATOM 2416 N N . THR A 1 298 ? -12.563 4.822 4.387 1.00 89.50 298 THR A N 1
ATOM 2417 C CA . THR A 1 298 ? -13.475 3.876 5.054 1.00 89.50 298 THR A CA 1
ATOM 2418 C C . THR A 1 298 ? -13.101 3.637 6.515 1.00 89.50 298 THR A C 1
ATOM 2420 O O . THR A 1 298 ? -13.958 3.753 7.384 1.00 89.50 298 THR A O 1
ATOM 2423 N N . LEU A 1 299 ? -11.815 3.415 6.815 1.00 86.12 299 LEU A N 1
ATOM 2424 C CA . LEU A 1 299 ? -11.337 3.209 8.185 1.00 86.12 299 LEU A CA 1
ATOM 2425 C C . LEU A 1 299 ? -11.591 4.429 9.077 1.00 86.12 299 LEU A C 1
ATOM 2427 O O . LEU A 1 299 ? -11.923 4.269 10.249 1.00 86.12 299 LEU A O 1
ATOM 2431 N N . ARG A 1 300 ? -11.450 5.649 8.543 1.00 86.50 300 ARG A N 1
ATOM 2432 C CA . ARG A 1 300 ? -11.762 6.878 9.288 1.00 86.50 300 ARG A CA 1
ATOM 2433 C C . ARG A 1 300 ? -13.248 6.977 9.609 1.00 86.50 300 ARG A C 1
ATOM 2435 O O . ARG A 1 300 ? -13.572 7.239 10.762 1.00 86.50 300 ARG A O 1
ATOM 2442 N N . THR A 1 301 ? -14.116 6.706 8.635 1.00 88.19 301 THR A N 1
ATOM 2443 C CA . THR A 1 301 ? -15.569 6.688 8.847 1.00 88.19 301 THR A CA 1
ATOM 2444 C C . THR A 1 301 ? -15.967 5.635 9.881 1.00 88.19 301 THR A C 1
ATOM 2446 O O . THR A 1 301 ? -16.677 5.964 10.821 1.00 88.19 301 THR A O 1
ATOM 2449 N N . THR A 1 302 ? -15.430 4.411 9.802 1.00 84.69 302 THR A N 1
ATOM 2450 C CA . THR A 1 302 ? -15.687 3.368 10.811 1.00 84.69 302 THR A CA 1
ATOM 2451 C C . THR A 1 302 ? -15.222 3.789 12.206 1.00 84.69 302 THR A C 1
ATOM 2453 O O . THR A 1 302 ? -15.929 3.572 13.186 1.00 84.69 302 THR A O 1
ATOM 2456 N N . ILE A 1 303 ? -14.053 4.430 12.330 1.00 82.56 303 ILE A N 1
ATOM 2457 C CA . ILE A 1 303 ? -13.581 4.939 13.626 1.00 82.56 303 ILE A CA 1
ATOM 2458 C C . ILE A 1 303 ? -14.515 6.032 14.160 1.00 82.56 303 ILE A C 1
ATOM 2460 O O . ILE A 1 303 ? -14.808 6.022 15.354 1.00 82.56 303 ILE A O 1
ATOM 2464 N N . GLU A 1 304 ? -14.976 6.962 13.321 1.00 84.31 304 GLU A N 1
ATOM 2465 C CA . GLU A 1 304 ? -15.928 8.007 13.722 1.00 84.31 304 GLU A CA 1
ATOM 2466 C C . GLU A 1 304 ? -17.267 7.414 14.170 1.00 84.31 304 GLU A C 1
ATOM 2468 O O . GLU A 1 304 ? -17.731 7.747 15.257 1.00 84.31 304 GLU A O 1
ATOM 2473 N N . GLU A 1 305 ? -17.840 6.483 13.407 1.00 82.62 305 GLU A N 1
ATOM 2474 C CA . GLU A 1 305 ? -19.099 5.806 13.746 1.00 82.62 305 GLU A CA 1
ATOM 2475 C C . GLU A 1 305 ? -19.015 5.083 15.095 1.00 82.62 305 GLU A C 1
ATOM 2477 O O . GLU A 1 305 ? -19.871 5.273 15.959 1.00 82.62 305 GLU A O 1
ATOM 2482 N N . VAL A 1 306 ? -17.948 4.310 15.323 1.00 75.31 306 VAL A N 1
ATOM 2483 C CA . VAL A 1 306 ? -17.761 3.574 16.584 1.00 75.31 306 VAL A CA 1
ATOM 2484 C C . VAL A 1 306 ? -17.442 4.518 17.751 1.00 75.31 306 VAL A C 1
ATOM 2486 O O . VAL A 1 306 ? -17.809 4.231 18.887 1.00 75.31 306 VAL A O 1
ATOM 2489 N N . THR A 1 307 ? -16.803 5.663 17.493 1.00 72.00 307 THR A N 1
ATOM 2490 C CA . THR A 1 307 ? -16.527 6.676 18.528 1.00 72.00 307 THR A CA 1
ATOM 2491 C C . THR A 1 307 ? -17.783 7.460 18.917 1.00 72.00 307 THR A C 1
ATOM 2493 O O . THR A 1 307 ? -17.906 7.839 20.072 1.00 72.00 307 THR A O 1
ATOM 2496 N N . ILE A 1 308 ? -18.721 7.695 17.993 1.00 70.56 308 ILE A N 1
ATOM 2497 C CA . ILE A 1 308 ? -20.000 8.374 18.281 1.00 70.56 308 ILE A CA 1
ATOM 2498 C C . ILE A 1 308 ? -20.935 7.483 19.117 1.00 70.56 308 ILE A C 1
ATOM 2500 O O . ILE A 1 308 ? -21.758 7.989 19.875 1.00 70.56 308 ILE A O 1
ATOM 2504 N N . LEU A 1 309 ? -20.806 6.160 18.990 1.00 57.72 309 LEU A N 1
ATOM 2505 C CA . LEU A 1 309 ? -21.545 5.178 19.792 1.00 57.72 309 LEU A CA 1
ATOM 2506 C C . LEU A 1 309 ? -20.991 5.001 21.218 1.00 57.72 309 LEU A C 1
ATOM 2508 O O . LEU A 1 309 ? -21.588 4.271 22.011 1.00 57.72 309 LEU A O 1
ATOM 2512 N N . TYR A 1 310 ? -19.854 5.630 21.519 1.00 47.78 310 TYR A N 1
ATOM 2513 C CA . TYR A 1 310 ? -19.109 5.519 22.769 1.00 47.78 310 TYR A CA 1
ATOM 2514 C C . TYR A 1 310 ? -19.360 6.721 23.687 1.00 47.78 310 TYR A C 1
ATOM 2516 O O . TYR A 1 310 ? -19.539 6.497 24.907 1.00 47.78 310 TYR A O 1
#

Secondary structure (DSSP, 8-state):
-HHHHHHHHHHHHHHS-HHHHHHHHHHHHHHHHHHHHHHHHHHHHHHHHHHHHHHHHHHHHHHHHHHHHHHHHHHHHHHHHHHHHHHHSS--SS-HHHHHHHHHHHHHHHHHHHHHHHHHHHHHHHHHHHHHHHHHHHHHHHHHHHHHHHHHHHHHHHHHHHTTTTTT-----HHHHHHHHHHHHHHHHHHHHHHHHHHHHHHHHHHHTTSSS-B-TTT-PBPS-HHHHHHHHHHHHHHHHTHHHHHHHHHHHHHHHHHHHHHHHHHHHHHHHHHHIIIIIHHHHHHHHHHHHHHHHHHHHHHHHHHHT-

Organism: Mytilus edulis (NCBI:txid6550)

Solvent-accessible surface area (backbone atoms only — not comparable to full-atom values): 16945 Å² total; per-residue (Å²): 124,69,69,62,56,55,51,52,50,52,55,55,60,72,73,48,63,63,65,60,54,48,53,49,50,53,48,52,52,49,51,47,52,53,50,52,51,50,49,52,51,52,51,51,52,50,52,52,50,50,52,49,51,53,53,49,53,51,51,52,52,52,52,52,50,49,52,52,51,53,51,50,50,49,53,54,47,63,74,41,36,67,61,42,23,69,76,68,75,47,71,67,91,67,66,53,64,58,56,50,53,50,48,51,50,52,51,50,52,49,53,51,51,53,52,49,54,48,50,52,44,49,53,51,41,53,52,52,53,52,50,48,53,53,52,50,52,51,49,51,52,52,50,50,49,47,51,52,51,50,49,50,50,48,51,51,48,47,54,56,39,65,75,37,75,85,77,78,76,94,69,95,47,74,67,61,52,51,49,54,42,53,52,51,42,49,55,40,49,52,50,41,51,51,49,54,50,49,46,54,51,43,52,50,46,42,57,55,51,71,43,89,86,43,44,40,90,86,78,67,45,74,65,97,43,76,62,59,53,51,51,51,40,50,54,39,53,56,59,50,68,53,43,62,63,53,45,56,48,38,54,53,52,42,52,54,41,47,56,52,48,53,57,50,57,70,45,48,65,54,52,54,51,50,49,45,42,64,74,44,55,50,53,52,52,53,51,52,51,50,52,51,51,52,52,47,49,52,45,49,51,53,45,50,56,58,54,74,76,102

InterPro domains:
  IPR013134 RAD50, zinc hook [PF04423] (201-247)
  IPR013134 RAD50, zinc hook [PS51131] (171-269)